Protein 8IYX (pdb70)

Foldseek 3Di:
DVLLVVLLVLLVVLLVLLQVLLVVLLCLLPPPDDDDWAPSLLLNVLSVLLNLLSVLSVVVSVCSVVVQWADDWDLNLLLSVLSVVLSLVSNLVSLLVVLVVLLVVVVGRVVNVVVSVVSVVVSVVVSVVSNVVCVVCVDDTDTGGPDDDACQVPVVVLVVLVVVLVVSVVSVVVSVVSLVVVCVVLSNVLSVLSVVLCCFQPVVLSVCVVVVSVCRNDDDDPVPVVVVRSVNSVSNSSNSSSSNSSSVSSCSPDCSSVVVVVVVVD

B-factor: mean 84.35, std 23.26, range [43.05, 148.97]

Radius of gyration: 19.86 Å; Cα contacts (8 Å, |Δi|>4): 191; chains: 1; bounding box: 40×59×43 Å

Structure (mmCIF, N/CA/C/O backbone):
data_8IYX
#
_entry.id   8IYX
#
_cell.length_a   1.00
_cell.length_b   1.00
_cell.length_c   1.00
_cell.angle_alpha   90.00
_cell.angle_beta   90.00
_cell.angle_gamma   90.00
#
_symmetry.space_group_name_H-M   'P 1'
#
loop_
_entity.id
_entity.type
_entity.pdbx_description
1 polymer 'Probable G-protein coupled receptor 34,Probable G-protein coupled receptor 34,YL-365'
2 non-polymer '1-[4-(3-chlorophenyl)phenyl]carbonyl-4-[2-(4-phenylmethoxyphenyl)ethanoylamino]piperidine-4-carboxylic acid'
#
loop_
_atom_site.group_PDB
_atom_site.id
_atom_site.type_symbol
_atom_site.label_atom_id
_atom_site.label_alt_id
_atom_site.label_comp_id
_atom_site.label_asym_id
_atom_site.label_entity_id
_atom_site.label_seq_id
_atom_site.pdbx_PDB_ins_code
_atom_site.Cartn_x
_atom_site.Cartn_y
_atom_site.Cartn_z
_atom_site.occupancy
_atom_site.B_iso_or_equiv
_atom_site.auth_seq_id
_atom_site.auth_comp_id
_atom_site.auth_asym_id
_atom_site.auth_atom_id
_atom_site.pdbx_PDB_model_num
ATOM 1 N N . LYS A 1 51 ? 82.977 93.766 92.026 1.00 94.80 51 LYS C N 1
ATOM 2 C CA . LYS A 1 51 ? 82.166 93.986 90.833 1.00 94.80 51 LYS C CA 1
ATOM 3 C C . LYS A 1 51 ? 81.948 95.474 90.547 1.00 94.80 51 LYS C C 1
ATOM 4 O O . LYS A 1 51 ? 82.912 96.219 90.342 1.00 94.80 51 LYS C O 1
ATOM 10 N N . LEU A 1 52 ? 80.682 95.899 90.515 1.00 91.68 52 LEU C N 1
ATOM 11 C CA . LEU A 1 52 ? 80.377 97.298 90.229 1.00 91.68 52 LEU C CA 1
ATOM 12 C C . LEU A 1 52 ? 80.988 98.216 91.278 1.00 91.68 52 LEU C C 1
ATOM 13 O O . LEU A 1 52 ? 81.584 99.251 90.947 1.00 91.68 52 LEU C O 1
ATOM 18 N N . LEU A 1 53 ? 80.854 97.847 92.551 1.00 93.07 53 LEU C N 1
ATOM 19 C CA . LEU A 1 53 ? 81.451 98.634 93.622 1.00 93.07 53 LEU C CA 1
ATOM 20 C C . LEU A 1 53 ? 82.963 98.727 93.448 1.00 93.07 53 LEU C C 1
ATOM 21 O O . LEU A 1 53 ? 83.545 99.814 93.564 1.00 93.07 53 LEU C O 1
ATOM 26 N N . SER A 1 54 ? 83.607 97.604 93.126 1.00 93.30 54 SER C N 1
ATOM 27 C CA . SER A 1 54 ? 85.054 97.604 92.943 1.00 93.30 54 SER C CA 1
ATOM 28 C C . SER A 1 54 ? 85.473 98.517 91.797 1.00 93.30 54 SER C C 1
ATOM 29 O O . SER A 1 54 ? 86.431 99.288 91.931 1.00 93.30 54 SER C O 1
ATOM 32 N N . THR A 1 55 ? 84.772 98.451 90.662 1.00 91.97 55 THR C N 1
ATOM 33 C CA . THR A 1 55 ? 85.200 99.243 89.511 1.00 91.97 55 THR C CA 1
ATOM 34 C C . THR A 1 55 ? 84.964 100.735 89.735 1.00 91.97 55 THR C C 1
ATOM 35 O O . THR A 1 55 ? 85.801 101.566 89.346 1.00 91.97 55 THR C O 1
ATOM 39 N N . VAL A 1 56 ? 83.850 101.106 90.377 1.00 87.77 56 VAL C N 1
ATOM 40 C CA . VAL A 1 56 ? 83.623 102.524 90.650 1.00 87.77 56 VAL C CA 1
ATOM 41 C C . VAL A 1 56 ? 84.652 103.046 91.649 1.00 87.77 56 VAL C C 1
ATOM 42 O O . VAL A 1 56 ? 85.164 104.167 91.506 1.00 87.77 56 VAL C O 1
ATOM 46 N N . LEU A 1 57 ? 85.003 102.234 92.656 1.00 83.18 57 LEU C N 1
ATOM 47 C CA . LEU A 1 57 ? 86.053 102.655 93.580 1.00 83.18 57 LEU C CA 1
ATOM 48 C C . LEU A 1 57 ? 87.385 102.812 92.861 1.00 83.18 57 LEU C C 1
ATOM 49 O O . LEU A 1 57 ? 88.129 103.763 93.125 1.00 83.18 57 LEU C O 1
ATOM 54 N N . THR A 1 58 ? 87.705 101.890 91.951 1.00 81.17 58 THR C N 1
ATOM 55 C CA . THR A 1 58 ? 88.955 101.988 91.205 1.00 81.17 58 THR C CA 1
ATOM 56 C C . THR A 1 58 ? 89.028 103.292 90.422 1.00 81.17 58 THR C C 1
ATOM 57 O O . THR A 1 58 ? 90.029 104.017 90.489 1.00 81.17 58 THR C O 1
ATOM 61 N N . THR A 1 59 ? 87.965 103.613 89.680 1.00 83.52 59 THR C N 1
ATOM 62 C CA . THR A 1 59 ? 87.980 104.831 88.873 1.00 83.52 59 THR C CA 1
ATOM 63 C C . THR A 1 59 ? 88.088 106.077 89.749 1.00 83.52 59 THR C C 1
ATOM 64 O O . THR A 1 59 ? 88.891 106.985 89.471 1.00 83.52 59 THR C O 1
ATOM 68 N N . SER A 1 60 ? 87.287 106.137 90.820 1.00 80.90 60 SER C N 1
ATOM 69 C CA . SER A 1 60 ? 87.304 107.316 91.680 1.00 80.90 60 SER C CA 1
ATOM 70 C C . SER A 1 60 ? 88.662 107.497 92.343 1.00 80.90 60 SER C C 1
ATOM 71 O O . SER A 1 60 ? 89.181 108.617 92.419 1.00 80.90 60 SER C O 1
ATOM 74 N N . TYR A 1 61 ? 89.256 106.406 92.827 1.00 72.55 61 TYR C N 1
ATOM 75 C CA . TYR A 1 61 ? 90.565 106.500 93.460 1.00 72.55 61 TYR C CA 1
ATOM 76 C C . TYR A 1 61 ? 91.639 106.914 92.463 1.00 72.55 61 TYR C C 1
ATOM 77 O O . TYR A 1 61 ? 92.522 107.710 92.798 1.00 72.55 61 TYR C O 1
ATOM 86 N N . SER A 1 62 ? 91.579 106.401 91.233 1.00 77.48 62 SER C N 1
ATOM 87 C CA . SER A 1 62 ? 92.556 106.809 90.228 1.00 77.48 62 SER C CA 1
ATOM 88 C C . SER A 1 62 ? 92.490 108.312 89.981 1.00 77.48 62 SER C C 1
ATOM 89 O O . SER A 1 62 ? 93.515 109.012 90.026 1.00 77.48 62 SER C O 1
ATOM 92 N N . VAL A 1 63 ? 91.283 108.832 89.738 1.00 75.23 63 VAL C N 1
ATOM 93 C CA . VAL A 1 63 ? 91.169 110.252 89.413 1.00 75.23 63 VAL C CA 1
ATOM 94 C C . VAL A 1 63 ? 91.564 111.114 90.610 1.00 75.23 63 VAL C C 1
ATOM 95 O O . VAL A 1 63 ? 92.265 112.129 90.460 1.00 75.23 63 VAL C O 1
ATOM 99 N N . ILE A 1 64 ? 91.149 110.714 91.819 1.00 73.70 64 ILE C N 1
ATOM 100 C CA . ILE A 1 64 ? 91.451 111.518 92.999 1.00 73.70 64 ILE C CA 1
ATOM 101 C C . ILE A 1 64 ? 92.953 111.523 93.259 1.00 73.70 64 ILE C C 1
ATOM 102 O O . ILE A 1 64 ? 93.531 112.565 93.592 1.00 73.70 64 ILE C O 1
ATOM 107 N N . PHE A 1 65 ? 93.618 110.379 93.058 1.00 70.05 65 PHE C N 1
ATOM 108 C CA . PHE A 1 65 ? 95.064 110.325 93.230 1.00 70.05 65 PHE C CA 1
ATOM 109 C C . PHE A 1 65 ? 95.765 111.250 92.249 1.00 70.05 65 PHE C C 1
ATOM 110 O O . PHE A 1 65 ? 96.641 112.027 92.639 1.00 70.05 65 PHE C O 1
ATOM 118 N N . ILE A 1 66 ? 95.379 111.197 90.971 1.00 74.11 66 ILE C N 1
ATOM 119 C CA . ILE A 1 66 ? 96.060 112.021 89.969 1.00 74.11 66 ILE C CA 1
ATOM 120 C C . ILE A 1 66 ? 95.911 113.502 90.301 1.00 74.11 66 ILE C C 1
ATOM 121 O O . ILE A 1 66 ? 96.901 114.253 90.369 1.00 74.11 66 ILE C O 1
ATOM 126 N N . VAL A 1 67 ? 94.671 113.943 90.532 1.00 72.88 67 VAL C N 1
ATOM 127 C CA . VAL A 1 67 ? 94.425 115.371 90.721 1.00 72.88 67 VAL C CA 1
ATOM 128 C C . VAL A 1 67 ? 95.082 115.856 92.008 1.00 72.88 67 VAL C C 1
ATOM 129 O O . VAL A 1 67 ? 95.726 116.916 92.039 1.00 72.88 67 VAL C O 1
ATOM 133 N N . GLY A 1 68 ? 94.931 115.089 93.093 1.00 68.52 68 GLY C N 1
ATOM 134 C CA . GLY A 1 68 ? 95.538 115.482 94.350 1.00 68.52 68 GLY C CA 1
ATOM 135 C C . GLY A 1 68 ? 97.050 115.519 94.280 1.00 68.52 68 GLY C C 1
ATOM 136 O O . GLY A 1 68 ? 97.681 116.411 94.847 1.00 68.52 68 GLY C O 1
ATOM 137 N N . LEU A 1 69 ? 97.653 114.553 93.580 1.00 69.65 69 LEU C N 1
ATOM 138 C CA . LEU A 1 69 ? 99.101 114.554 93.412 1.00 69.65 69 LEU C CA 1
ATOM 139 C C . LEU A 1 69 ? 99.565 115.826 92.726 1.00 69.65 69 LEU C C 1
ATOM 140 O O . LEU A 1 69 ? 100.475 116.509 93.210 1.00 69.65 69 LEU C O 1
ATOM 145 N N . VAL A 1 70 ? 98.935 116.170 91.601 1.00 67.18 70 VAL C N 1
ATOM 146 C CA . VAL A 1 70 ? 99.353 117.366 90.871 1.00 67.18 70 VAL C CA 1
ATOM 147 C C . VAL A 1 70 ? 99.213 118.605 91.754 1.00 67.18 70 VAL C C 1
ATOM 148 O O . VAL A 1 70 ? 100.155 119.404 91.900 1.00 67.18 70 VAL C O 1
ATOM 152 N N . GLY A 1 71 ? 98.044 118.762 92.383 1.00 66.05 71 GLY C N 1
ATOM 153 C CA . GLY A 1 71 ? 97.800 119.958 93.173 1.00 66.05 71 GLY C CA 1
ATOM 154 C C . GLY A 1 71 ? 98.742 120.085 94.355 1.00 66.05 71 GLY C C 1
ATOM 155 O O . GLY A 1 71 ? 99.316 121.151 94.599 1.00 66.05 71 GLY C O 1
ATOM 156 N N . ASN A 1 72 ? 98.920 118.992 95.102 1.00 63.65 72 ASN C N 1
ATOM 157 C CA . ASN A 1 72 ? 99.772 119.031 96.283 1.00 63.65 72 ASN C CA 1
ATOM 158 C C . ASN A 1 72 ? 101.229 119.249 95.909 1.00 63.65 72 ASN C C 1
ATOM 159 O O . ASN A 1 72 ? 101.951 119.953 96.619 1.00 63.65 72 ASN C O 1
ATOM 164 N N . ILE A 1 73 ? 101.686 118.660 94.799 1.00 65.05 73 ILE C N 1
ATOM 165 C CA . ILE A 1 73 ? 103.069 118.867 94.379 1.00 65.05 73 ILE C CA 1
ATOM 166 C C . ILE A 1 73 ? 103.310 120.336 94.054 1.00 65.05 73 ILE C C 1
ATOM 167 O O . ILE A 1 73 ? 104.291 120.938 94.513 1.00 65.05 73 ILE C O 1
ATOM 172 N N . ILE A 1 74 ? 102.406 120.944 93.277 1.00 62.54 74 ILE C N 1
ATOM 173 C CA . ILE A 1 74 ? 102.586 122.355 92.932 1.00 62.54 74 ILE C CA 1
ATOM 174 C C . ILE A 1 74 ? 102.552 123.222 94.188 1.00 62.54 74 ILE C C 1
ATOM 175 O O . ILE A 1 74 ? 103.399 124.109 94.380 1.00 62.54 74 ILE C O 1
ATOM 180 N N . ALA A 1 75 ? 101.574 122.974 95.065 1.00 65.01 75 ALA C N 1
ATOM 181 C CA . ALA A 1 75 ? 101.433 123.795 96.262 1.00 65.01 75 ALA C CA 1
ATOM 182 C C . ALA A 1 75 ? 102.646 123.666 97.173 1.00 65.01 75 ALA C C 1
ATOM 183 O O . ALA A 1 75 ? 103.140 124.667 97.705 1.00 65.01 75 ALA C O 1
ATOM 185 N N . LEU A 1 76 ? 103.139 122.441 97.369 1.00 65.20 76 LEU C N 1
ATOM 186 C CA . LEU A 1 76 ? 104.302 122.231 98.223 1.00 65.20 76 LEU C CA 1
ATOM 187 C C . LEU A 1 76 ? 105.541 122.888 97.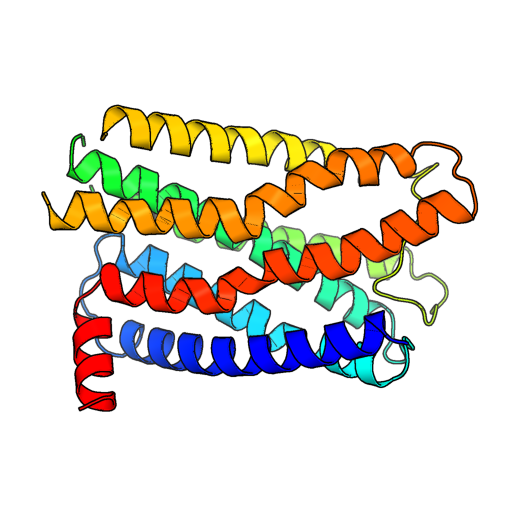637 1.00 65.20 76 LEU C C 1
ATOM 188 O O . LEU A 1 76 ? 106.332 123.491 98.372 1.00 65.20 76 LEU C O 1
ATOM 193 N N . TYR A 1 77 ? 105.732 122.783 96.319 1.00 68.32 77 TYR C N 1
ATOM 194 C CA . TYR A 1 77 ? 106.849 123.474 95.683 1.00 68.32 77 TYR C CA 1
ATOM 195 C C . TYR A 1 77 ? 106.789 124.971 95.951 1.00 68.32 77 TYR C C 1
ATOM 196 O O . TYR A 1 77 ? 107.783 125.583 96.365 1.00 68.32 77 TYR C O 1
ATOM 205 N N . VAL A 1 78 ? 105.617 125.575 95.739 1.00 69.45 78 VAL C N 1
ATOM 206 C CA . VAL A 1 78 ? 105.500 127.021 95.906 1.00 69.45 78 VAL C CA 1
ATOM 207 C C . VAL A 1 78 ? 105.742 127.415 97.358 1.00 69.45 78 VAL C C 1
ATOM 208 O O . VAL A 1 78 ? 106.438 128.398 97.641 1.00 69.45 78 VAL C O 1
ATOM 212 N N . PHE A 1 79 ? 105.176 126.657 98.302 1.00 66.16 79 PHE C N 1
ATOM 213 C CA . PHE A 1 79 ? 105.339 126.992 99.714 1.00 66.16 79 PHE C CA 1
ATOM 214 C C . PHE A 1 79 ? 106.781 126.838 100.175 1.00 66.16 79 PHE C C 1
ATOM 215 O O . PHE A 1 79 ? 107.272 127.664 100.952 1.00 66.16 79 PHE C O 1
ATOM 223 N N . LEU A 1 80 ? 107.472 125.794 99.718 1.00 66.54 80 LEU C N 1
ATOM 224 C CA . LEU A 1 80 ? 108.820 125.499 100.188 1.00 66.54 80 LEU C CA 1
ATOM 225 C C . LEU A 1 80 ? 109.864 126.424 99.567 1.00 66.54 80 LEU C C 1
ATOM 226 O O . LEU A 1 80 ? 110.813 126.836 100.241 1.00 66.54 80 LEU C O 1
ATOM 231 N N . GLY A 1 81 ? 109.705 126.758 98.287 1.00 76.64 81 GLY C N 1
ATOM 232 C CA . GLY A 1 81 ? 110.780 127.433 97.585 1.00 76.64 81 GLY C CA 1
ATOM 233 C C . GLY A 1 81 ? 110.716 128.942 97.451 1.00 76.64 81 GLY C C 1
ATOM 234 O O . GLY A 1 81 ? 111.531 129.517 96.723 1.00 76.64 81 GLY C O 1
ATOM 235 N N . ILE A 1 82 ? 109.778 129.610 98.123 1.00 81.71 82 ILE C N 1
ATOM 236 C CA . ILE A 1 82 ? 109.608 131.044 97.899 1.00 81.71 82 ILE C CA 1
ATOM 237 C C . ILE A 1 82 ? 109.629 131.844 99.199 1.00 81.71 82 ILE C C 1
ATOM 238 O O . ILE A 1 82 ? 110.047 133.007 99.214 1.00 81.71 82 ILE C O 1
ATOM 243 N N . HIS A 1 83 ? 109.234 131.225 100.305 1.00 83.17 83 HIS C N 1
ATOM 244 C CA . HIS A 1 83 ? 108.867 131.965 101.507 1.00 83.17 83 HIS C CA 1
ATOM 245 C C . HIS A 1 83 ? 110.062 132.140 102.437 1.00 83.17 83 HIS C C 1
ATOM 246 O O . HIS A 1 83 ? 110.876 131.225 102.592 1.00 83.17 83 HIS C O 1
ATOM 253 N N . ARG A 1 84 ? 110.161 133.323 103.045 1.00 90.38 84 ARG C N 1
ATOM 254 C CA . ARG A 1 84 ? 111.209 133.657 104.002 1.00 90.38 84 ARG C CA 1
ATOM 255 C C . ARG A 1 84 ? 110.679 133.869 105.413 1.00 90.38 84 ARG C C 1
ATOM 256 O O . ARG A 1 84 ? 111.184 133.260 106.361 1.00 90.38 84 ARG C O 1
ATOM 264 N N . LYS A 1 85 ? 109.675 134.728 105.582 1.00 93.28 85 LYS C N 1
ATOM 265 C CA . LYS A 1 85 ? 109.073 135.000 106.881 1.00 93.28 85 LYS C CA 1
ATOM 266 C C . LYS A 1 85 ? 107.649 134.465 106.895 1.00 93.28 85 LYS C C 1
ATOM 267 O O . LYS A 1 85 ? 106.891 134.681 105.944 1.00 93.28 85 LYS C O 1
ATOM 273 N N . ARG A 1 86 ? 107.290 133.773 107.974 1.00 76.51 86 ARG C N 1
ATOM 274 C CA . ARG A 1 86 ? 106.022 133.064 108.074 1.00 76.51 86 ARG C CA 1
ATOM 275 C C . ARG A 1 86 ? 105.421 133.320 109.447 1.00 76.51 86 ARG C C 1
ATOM 276 O O . ARG A 1 86 ? 106.045 132.993 110.461 1.00 76.51 86 ARG C O 1
ATOM 284 N N . ASN A 1 87 ? 104.219 133.899 109.491 1.00 73.41 87 ASN C N 1
ATOM 285 C CA . ASN A 1 87 ? 103.645 134.227 110.797 1.00 73.41 87 ASN C CA 1
ATOM 286 C C . ASN A 1 87 ? 102.932 133.031 111.429 1.00 73.41 87 ASN C C 1
ATOM 287 O O . ASN A 1 87 ? 103.421 132.453 112.403 1.00 73.41 87 ASN C O 1
ATOM 292 N N . SER A 1 88 ? 101.771 132.645 110.898 1.00 70.02 88 SER C N 1
ATOM 293 C CA . SER A 1 88 ? 101.172 131.359 111.250 1.00 70.02 88 SER C CA 1
ATOM 294 C C . SER A 1 88 ? 100.487 130.648 110.091 1.00 70.02 88 SER C C 1
ATOM 295 O O . SER A 1 88 ? 100.502 129.410 110.050 1.00 70.02 88 SER C O 1
ATOM 298 N N . ILE A 1 89 ? 99.915 131.381 109.136 1.00 64.44 89 ILE C N 1
ATOM 299 C CA . ILE A 1 89 ? 99.096 130.761 108.106 1.00 64.44 89 ILE C CA 1
ATOM 300 C C . ILE A 1 89 ? 99.962 129.931 107.173 1.00 64.44 89 ILE C C 1
ATOM 301 O O . ILE A 1 89 ? 99.568 128.843 106.741 1.00 64.44 89 ILE C O 1
ATOM 306 N N . GLN A 1 90 ? 101.163 130.418 106.865 1.00 62.41 90 GLN C N 1
ATOM 307 C CA . GLN A 1 90 ? 102.061 129.650 106.014 1.00 62.41 90 GLN C CA 1
ATOM 308 C C . GLN A 1 90 ? 102.442 128.329 106.670 1.00 62.41 90 GLN C C 1
ATOM 309 O O . GLN A 1 90 ? 102.486 127.291 106.002 1.00 62.41 90 GLN C O 1
ATOM 315 N N . ILE A 1 91 ? 102.695 128.343 107.981 1.00 54.67 91 ILE C N 1
ATOM 316 C CA . ILE A 1 91 ? 103.031 127.111 108.692 1.00 54.67 91 ILE C CA 1
ATOM 317 C C . ILE A 1 91 ? 101.863 126.133 108.647 1.00 54.67 91 ILE C C 1
ATOM 318 O O . ILE A 1 91 ? 102.031 124.938 108.345 1.00 54.67 91 ILE C O 1
ATOM 323 N N . TYR A 1 92 ? 100.657 126.626 108.947 1.00 55.39 92 TYR C N 1
ATOM 324 C CA . TYR A 1 92 ? 99.490 125.749 108.939 1.00 55.39 92 TYR C CA 1
ATOM 325 C C . TYR A 1 92 ? 99.270 125.135 107.563 1.00 55.39 92 TYR C C 1
ATOM 326 O O . TYR A 1 92 ? 99.051 123.921 107.439 1.00 55.39 92 TYR C O 1
ATOM 335 N N . LEU A 1 93 ? 99.344 125.955 106.514 1.00 52.29 93 LEU C N 1
ATOM 336 C CA . LEU A 1 93 ? 99.082 125.454 105.171 1.00 52.29 93 LEU C CA 1
ATOM 337 C C . LEU A 1 93 ? 100.185 124.507 104.710 1.00 52.29 93 LEU C C 1
ATOM 338 O O . LEU A 1 93 ? 99.914 123.539 103.991 1.00 52.29 93 LEU C O 1
ATOM 343 N N . LEU A 1 94 ? 101.428 124.748 105.133 1.00 48.43 94 LEU C N 1
ATOM 344 C CA . LEU A 1 94 ? 102.514 123.833 104.795 1.00 48.43 94 LEU C CA 1
ATOM 345 C C . LEU A 1 94 ? 102.283 122.457 105.406 1.00 48.43 94 LEU C C 1
ATOM 346 O O . LEU A 1 94 ? 102.461 121.426 104.742 1.00 48.43 94 LEU C O 1
ATOM 351 N N . ASN 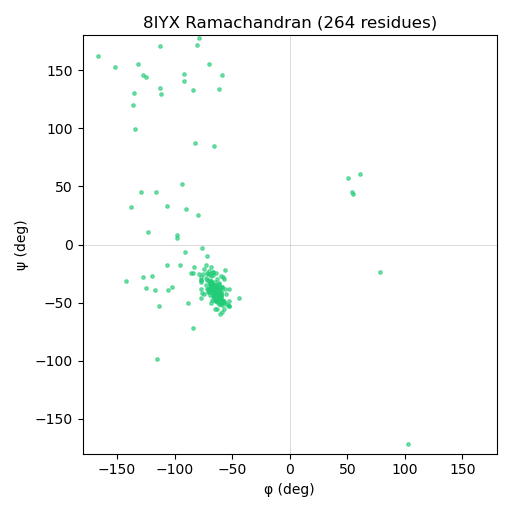A 1 95 ? 101.882 122.417 106.678 1.00 44.26 95 ASN C N 1
ATOM 352 C CA . ASN A 1 95 ? 101.643 121.120 107.303 1.00 44.26 95 ASN C CA 1
ATOM 353 C C . ASN A 1 95 ? 100.432 120.418 106.691 1.00 44.26 95 ASN C C 1
ATOM 354 O O . ASN A 1 95 ? 100.433 119.188 106.527 1.00 44.26 95 ASN C O 1
ATOM 359 N N . VAL A 1 96 ? 99.397 121.182 106.333 1.00 46.88 96 VAL C N 1
ATOM 360 C CA . VAL A 1 96 ? 98.261 120.593 105.627 1.00 46.88 96 VAL C CA 1
ATOM 361 C C . VAL A 1 96 ? 98.716 119.981 104.306 1.00 46.88 96 VAL C C 1
ATOM 362 O O . VAL A 1 96 ? 98.290 118.878 103.932 1.00 46.88 96 VAL C O 1
ATOM 366 N N . ALA A 1 97 ? 99.598 120.680 103.586 1.00 45.77 97 ALA C N 1
ATOM 367 C CA . ALA A 1 97 ? 100.114 120.156 102.326 1.00 45.77 97 ALA C CA 1
ATOM 368 C C . ALA A 1 97 ? 100.888 118.861 102.538 1.00 45.77 97 ALA C C 1
ATOM 369 O O . ALA A 1 97 ? 100.769 117.921 101.743 1.00 45.77 97 ALA C O 1
ATOM 371 N N . ILE A 1 98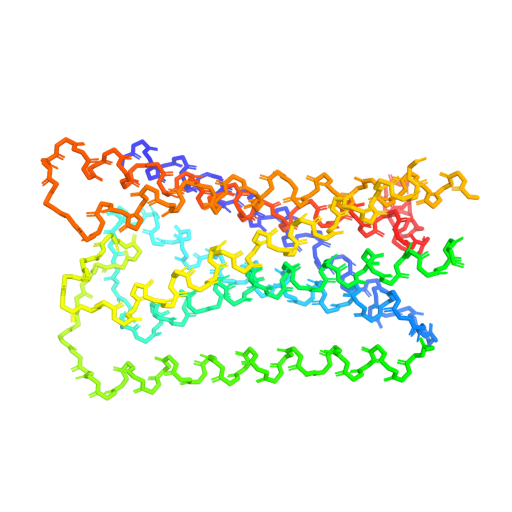 ? 101.690 118.794 103.603 1.00 43.05 98 ILE C N 1
ATOM 372 C CA . ILE A 1 98 ? 102.460 117.578 103.871 1.00 43.05 98 ILE C CA 1
ATOM 373 C C . ILE A 1 98 ? 101.527 116.401 104.149 1.00 43.05 98 ILE C C 1
ATOM 374 O O . ILE A 1 98 ? 101.733 115.286 103.645 1.00 43.05 98 ILE C O 1
ATOM 379 N N . ALA A 1 99 ? 100.485 116.629 104.953 1.00 47.31 99 ALA C N 1
ATOM 380 C CA . ALA A 1 99 ? 99.538 115.550 105.238 1.00 47.31 99 ALA C CA 1
ATOM 381 C C . ALA A 1 99 ? 98.825 115.082 103.970 1.00 47.31 99 ALA C C 1
ATOM 382 O O . ALA A 1 99 ? 98.642 113.872 103.749 1.00 47.31 99 ALA C O 1
ATOM 384 N N . ASP A 1 100 ? 98.416 116.028 103.121 1.00 53.81 100 ASP C N 1
ATOM 385 C CA . ASP A 1 100 ? 97.780 115.648 101.864 1.00 53.81 100 ASP C CA 1
ATOM 386 C C . ASP A 1 100 ? 98.727 114.828 100.999 1.00 53.81 100 ASP C C 1
ATOM 387 O O . ASP A 1 100 ? 98.312 113.849 100.367 1.00 53.81 100 ASP C O 1
ATOM 392 N N . LEU A 1 101 ? 100.005 115.216 100.958 1.00 53.42 101 LEU C N 1
ATOM 393 C CA . LEU A 1 101 ? 100.994 114.440 100.216 1.00 53.42 101 LEU C CA 1
ATOM 394 C C . LEU A 1 101 ? 101.084 113.017 100.749 1.00 53.42 101 LEU C C 1
ATOM 395 O O . LEU A 1 101 ? 101.218 112.057 99.977 1.00 53.42 101 LEU C O 1
ATOM 400 N N . LEU A 1 102 ? 101.013 112.866 102.072 1.00 44.38 102 LEU C N 1
ATOM 401 C CA . LEU A 1 102 ? 101.020 111.531 102.662 1.00 44.38 102 LEU C CA 1
ATOM 402 C C . LEU A 1 102 ? 99.855 110.694 102.142 1.00 44.38 102 LEU C C 1
ATOM 403 O O . LEU A 1 102 ? 100.043 109.540 101.727 1.00 44.38 102 LEU C O 1
ATOM 408 N N . LEU A 1 103 ? 98.645 111.261 102.135 1.00 52.06 103 LEU C N 1
ATOM 409 C CA . LEU A 1 103 ? 97.499 110.486 101.647 1.00 52.06 103 LEU C CA 1
ATOM 410 C C . LEU A 1 103 ? 97.649 110.131 100.171 1.00 52.06 103 LEU C C 1
ATOM 411 O O . LEU A 1 103 ? 97.310 109.012 99.755 1.00 52.06 103 LEU C O 1
ATOM 416 N N . ILE A 1 104 ? 98.123 111.080 99.362 1.00 54.05 104 ILE C N 1
ATOM 417 C CA . ILE A 1 104 ? 98.288 110.812 97.936 1.00 54.05 104 ILE C CA 1
ATOM 418 C C . ILE A 1 104 ? 99.265 109.668 97.718 1.00 54.05 104 ILE C C 1
ATOM 419 O O . ILE A 1 104 ? 99.040 108.796 96.871 1.00 54.05 104 ILE C O 1
ATOM 424 N N . PHE A 1 105 ? 100.366 109.652 98.470 1.00 52.96 105 PHE C N 1
ATOM 425 C CA . PHE A 1 105 ? 101.317 108.557 98.318 1.00 52.96 105 PHE C CA 1
ATOM 426 C C . PHE A 1 105 ? 100.754 107.240 98.841 1.00 52.96 105 PHE C C 1
ATOM 427 O O . PHE A 1 105 ? 101.182 106.169 98.398 1.00 52.96 105 PHE C O 1
ATOM 435 N N . CYS A 1 106 ? 99.806 107.293 99.780 1.00 54.98 106 CYS C N 1
ATOM 436 C CA . CYS A 1 106 ? 99.203 106.057 100.280 1.00 54.98 106 CYS C CA 1
ATOM 437 C C . CYS A 1 106 ? 98.182 105.456 99.316 1.00 54.98 106 CYS C C 1
ATOM 438 O O . CYS A 1 106 ? 98.002 104.234 99.302 1.00 54.98 106 CYS C O 1
ATOM 441 N N . LEU A 1 107 ? 97.502 106.288 98.529 1.00 58.05 107 LEU C N 1
ATOM 442 C CA . LEU A 1 107 ? 96.409 105.808 97.677 1.00 58.05 107 LEU C CA 1
ATOM 443 C C . LEU A 1 107 ? 96.753 104.668 96.711 1.00 58.05 107 LEU C C 1
ATOM 444 O O . LEU A 1 107 ? 95.913 103.760 96.556 1.00 58.05 107 LEU C O 1
ATOM 449 N N . PRO A 1 108 ? 97.900 104.657 96.016 1.00 62.39 108 PRO C N 1
ATOM 450 C CA . PRO A 1 108 ? 98.113 103.615 94.994 1.00 62.39 108 PRO C CA 1
ATOM 451 C C . PRO A 1 108 ? 98.018 102.194 95.517 1.00 62.39 108 PRO C C 1
ATOM 452 O O . PRO A 1 108 ? 97.644 101.295 94.755 1.00 62.39 108 PRO C O 1
ATOM 456 N N . PHE A 1 109 ? 98.351 101.952 96.786 1.00 67.09 109 PHE C N 1
ATOM 457 C CA . PHE A 1 109 ? 98.218 100.603 97.325 1.00 67.09 109 PHE C CA 1
ATOM 458 C C . PHE A 1 109 ? 96.761 100.159 97.337 1.00 67.09 109 PHE C C 1
ATOM 459 O O . PHE A 1 109 ? 96.443 99.032 96.937 1.00 67.09 109 PHE C O 1
ATOM 467 N N . ARG A 1 110 ? 95.856 101.039 97.773 1.00 73.07 110 ARG C N 1
ATOM 468 C CA . ARG A 1 110 ? 94.435 100.707 97.755 1.00 73.07 110 ARG C CA 1
ATOM 469 C C . ARG A 1 110 ? 93.927 100.554 96.327 1.00 73.07 110 ARG C C 1
ATOM 470 O O . ARG A 1 110 ? 93.099 99.677 96.043 1.00 73.07 110 ARG C O 1
ATOM 478 N N . ILE A 1 111 ? 94.415 101.397 95.410 1.00 68.01 111 ILE C N 1
ATOM 479 C CA . ILE A 1 111 ? 94.035 101.252 94.003 1.00 68.01 111 ILE C CA 1
ATOM 480 C C . ILE A 1 111 ? 94.417 99.867 93.485 1.00 68.01 111 ILE C C 1
ATOM 481 O O . ILE A 1 111 ? 93.601 99.162 92.878 1.00 68.01 111 ILE C O 1
ATOM 486 N N . MET A 1 112 ? 95.664 99.455 93.731 1.00 77.85 112 MET C N 1
ATOM 487 C CA . MET A 1 112 ? 96.122 98.142 93.283 1.00 77.85 112 MET C CA 1
ATOM 488 C C . MET A 1 112 ? 95.317 97.029 93.936 1.00 77.85 112 MET C C 1
ATOM 489 O O . MET A 1 112 ? 95.009 96.018 93.294 1.00 77.85 112 MET C O 1
ATOM 494 N N . TYR A 1 113 ? 94.975 97.191 95.216 1.00 82.40 113 TYR C N 1
ATOM 495 C CA . TYR A 1 113 ? 94.136 96.204 95.886 1.00 82.40 113 TYR C CA 1
ATOM 496 C C . TYR A 1 113 ? 92.794 96.057 95.186 1.00 82.40 113 TYR C C 1
ATOM 497 O O . TYR A 1 113 ? 92.285 94.941 95.030 1.00 82.40 113 TYR C O 1
ATOM 506 N N . HIS A 1 114 ? 92.202 97.173 94.765 1.00 83.77 114 HIS C N 1
ATOM 507 C CA . HIS A 1 114 ? 90.921 97.105 94.072 1.00 83.77 114 HIS C CA 1
ATOM 508 C C . HIS A 1 114 ? 91.049 96.601 92.638 1.00 83.77 114 HIS C C 1
ATOM 509 O O . HIS A 1 114 ? 90.056 96.126 92.076 1.00 83.77 114 HIS C O 1
ATOM 516 N N . ILE A 1 115 ? 92.237 96.693 92.035 1.00 85.81 115 ILE C N 1
ATOM 517 C CA . ILE A 1 115 ? 92.438 96.096 90.715 1.00 85.81 115 ILE C CA 1
ATOM 518 C C . ILE A 1 115 ? 92.314 94.578 90.782 1.00 85.81 115 ILE C C 1
ATOM 519 O O . ILE A 1 115 ? 91.754 93.947 89.878 1.00 85.81 115 ILE C O 1
ATOM 524 N N . ASN A 1 116 ? 92.819 93.968 91.855 1.00 92.62 116 ASN C N 1
ATOM 525 C CA . ASN A 1 116 ? 93.002 92.523 91.922 1.00 92.62 116 ASN C CA 1
ATOM 526 C C . ASN A 1 116 ? 91.768 91.816 92.489 1.00 92.62 116 ASN C C 1
ATOM 527 O O . ASN A 1 116 ? 91.888 90.776 93.149 1.00 92.62 116 ASN C O 1
ATOM 532 N N . GLN A 1 117 ? 90.578 92.381 92.270 1.00 93.29 117 GLN C N 1
ATOM 533 C CA . GLN A 1 117 ? 89.315 91.771 92.695 1.00 93.29 117 GLN C CA 1
ATOM 534 C C . GLN A 1 117 ? 89.315 91.445 94.188 1.00 93.29 117 GLN C C 1
ATOM 535 O O . GLN A 1 117 ? 88.907 90.358 94.603 1.00 93.29 117 GLN C O 1
ATOM 541 N N . ASN A 1 118 ? 89.786 92.394 94.996 1.00 92.52 118 ASN C N 1
ATOM 542 C CA . ASN A 1 118 ? 89.755 92.297 96.455 1.00 92.52 118 ASN C CA 1
ATOM 543 C C . ASN A 1 118 ? 90.556 91.091 96.954 1.00 92.52 118 ASN C C 1
ATOM 544 O O . ASN A 1 118 ? 90.033 90.181 97.599 1.00 92.52 118 ASN C O 1
ATOM 549 N N . LYS A 1 119 ? 91.850 91.100 96.637 1.00 91.97 119 LYS C N 1
ATOM 550 C CA . LYS A 1 119 ? 92.780 90.090 97.125 1.00 91.97 119 LYS C CA 1
ATOM 551 C C . LYS A 1 119 ? 94.058 90.768 97.592 1.00 91.97 119 LYS C C 1
ATOM 552 O O . LYS A 1 119 ? 94.629 91.587 96.867 1.00 91.97 119 LYS C O 1
ATOM 558 N N . TRP A 1 120 ? 94.503 90.421 98.796 1.00 83.49 120 TRP C N 1
ATOM 559 C CA . TRP A 1 120 ? 95.718 90.963 99.387 1.00 83.49 120 TRP C CA 1
ATOM 560 C C . TRP A 1 120 ? 96.772 89.869 99.494 1.00 83.49 120 TRP C C 1
ATOM 561 O O . TRP A 1 120 ? 96.498 88.780 100.007 1.00 83.49 120 TRP C O 1
ATOM 572 N N . THR A 1 121 ? 97.984 90.163 99.008 1.00 84.44 121 THR C N 1
ATOM 573 C CA . THR A 1 121 ? 99.057 89.175 99.029 1.00 84.44 121 THR C CA 1
ATOM 574 C C . THR A 1 121 ? 100.404 89.771 99.432 1.00 84.44 121 THR C C 1
ATOM 575 O O . THR A 1 121 ? 101.442 89.297 98.958 1.00 84.44 121 THR C O 1
ATOM 579 N N . LEU A 1 122 ? 100.424 90.791 100.292 1.00 75.87 122 LEU C N 1
ATOM 580 C CA . LEU A 1 122 ? 101.669 91.448 100.672 1.00 75.87 122 LEU C CA 1
ATOM 581 C C . LEU A 1 122 ? 101.923 91.440 102.174 1.00 75.87 122 LEU C C 1
ATOM 582 O O . LEU A 1 122 ? 102.838 92.130 102.638 1.00 75.87 122 LEU C O 1
ATOM 587 N N . GLY A 1 123 ? 101.150 90.686 102.947 1.00 75.61 123 GLY C N 1
ATOM 588 C CA . GLY A 1 123 ? 101.388 90.569 104.373 1.00 75.61 123 GLY C CA 1
ATOM 589 C C . GLY A 1 123 ? 100.418 91.395 105.194 1.00 75.61 123 GLY C C 1
ATOM 590 O O . GLY A 1 123 ? 99.439 91.960 104.698 1.00 75.61 123 GLY C O 1
ATOM 591 N N . VAL A 1 124 ? 100.711 91.452 106.490 1.00 69.72 124 VAL C N 1
ATOM 592 C CA . VAL A 1 124 ? 99.847 92.143 107.443 1.00 69.72 124 VAL C CA 1
ATOM 593 C C . VAL A 1 124 ? 100.405 93.512 107.816 1.00 69.72 124 VAL C C 1
ATOM 594 O O . VAL A 1 124 ? 99.645 94.472 108.000 1.00 69.72 124 VAL C O 1
ATOM 598 N N . ILE A 1 125 ? 101.732 93.619 107.927 1.00 67.15 125 ILE C N 1
ATOM 599 C CA . ILE A 1 125 ? 102.346 94.870 108.361 1.00 67.15 125 ILE C CA 1
ATOM 600 C C . ILE A 1 125 ? 102.027 95.992 107.383 1.00 67.15 125 ILE C C 1
ATOM 601 O O . ILE A 1 125 ? 101.667 97.103 107.790 1.00 67.15 125 ILE C O 1
ATOM 606 N N . LEU A 1 126 ? 102.151 95.724 106.082 1.00 65.33 126 LEU C N 1
ATOM 607 C CA . LEU A 1 126 ? 101.847 96.748 105.087 1.00 65.33 126 LEU C CA 1
ATOM 608 C C . LEU A 1 126 ? 100.377 97.152 105.146 1.00 65.33 126 LEU C C 1
ATOM 609 O O . LEU A 1 126 ? 100.042 98.339 105.038 1.00 65.33 126 LEU C O 1
ATOM 614 N N . CYS A 1 127 ? 99.493 96.171 105.323 1.00 71.57 127 CYS C N 1
ATOM 615 C CA . CYS A 1 127 ? 98.066 96.433 105.471 1.00 71.57 127 CYS C CA 1
ATOM 616 C C . CYS A 1 127 ? 97.797 97.415 106.606 1.00 71.57 127 CYS C C 1
ATOM 617 O O . CYS A 1 127 ? 97.104 98.431 106.426 1.00 71.57 127 CYS C O 1
ATOM 620 N N . LYS A 1 128 ? 98.354 97.138 107.782 1.00 66.39 128 LYS C N 1
ATOM 621 C CA . LYS A 1 128 ? 98.085 98.006 108.921 1.00 66.39 128 LYS C CA 1
ATOM 622 C C . LYS A 1 128 ? 98.776 99.356 108.778 1.00 66.39 128 LYS C C 1
ATOM 623 O O . LYS A 1 128 ? 98.246 100.368 109.254 1.00 66.39 128 LYS C O 1
ATOM 629 N N . VAL A 1 129 ? 99.933 99.402 108.113 1.00 61.66 129 VAL C N 1
ATOM 630 C CA . VAL A 1 129 ? 100.562 100.689 107.819 1.00 61.66 129 VAL C CA 1
ATOM 631 C C . VAL A 1 129 ? 99.634 101.550 106.972 1.00 61.66 129 VAL C C 1
ATOM 632 O O . VAL A 1 129 ? 99.458 102.747 107.232 1.00 61.66 129 VAL C O 1
ATOM 636 N N . VAL A 1 130 ? 99.019 100.949 105.951 1.00 62.31 130 VAL C N 1
ATOM 637 C CA . VAL A 1 130 ? 98.131 101.710 105.074 1.00 62.31 130 VAL C CA 1
ATOM 638 C C . VAL A 1 130 ? 96.931 102.235 105.857 1.00 62.31 130 VAL C C 1
ATOM 639 O O . VAL A 1 130 ? 96.567 103.417 105.755 1.00 62.31 130 VAL C O 1
ATOM 643 N N . GLY A 1 131 ? 96.306 101.369 106.662 1.00 65.77 131 GLY C N 1
ATOM 644 C CA . GLY A 1 131 ? 95.162 101.816 107.457 1.00 65.77 131 GLY C CA 1
ATOM 645 C C . GLY A 1 131 ? 95.527 102.963 108.382 1.00 65.77 131 GLY C C 1
ATOM 646 O O . GLY A 1 131 ? 94.831 103.994 108.444 1.00 65.77 131 GLY C O 1
ATOM 647 N N . THR A 1 132 ? 96.642 102.804 109.101 1.00 62.26 132 THR C N 1
ATOM 648 C CA . THR A 1 132 ? 97.064 103.809 110.063 1.00 62.26 132 THR C CA 1
ATOM 649 C C . THR A 1 132 ? 97.344 105.138 109.382 1.00 62.26 132 THR C C 1
ATOM 650 O O . THR A 1 132 ? 96.913 106.186 109.868 1.00 62.26 132 THR C O 1
ATOM 654 N N . LEU A 1 133 ? 98.050 105.117 108.248 1.00 57.67 133 LEU C N 1
ATOM 655 C CA . LEU A 1 133 ? 98.355 106.368 107.559 1.00 57.67 133 LEU C CA 1
ATOM 656 C C . LEU A 1 133 ? 97.089 107.056 107.063 1.00 57.67 133 LEU C C 1
ATOM 657 O O . LEU A 1 133 ? 96.955 108.282 107.188 1.00 57.67 133 LEU C O 1
ATOM 662 N N . PHE A 1 134 ? 96.143 106.288 106.513 1.00 60.90 134 PHE C N 1
ATOM 663 C CA . PHE A 1 134 ? 94.914 106.892 106.006 1.00 60.90 134 PHE C CA 1
ATOM 664 C C . PHE A 1 134 ? 94.170 107.640 107.109 1.00 60.90 134 PHE C C 1
ATOM 665 O O . PHE A 1 134 ? 93.882 108.842 106.985 1.00 60.90 134 PHE C O 1
ATOM 673 N N . TYR A 1 135 ? 93.810 106.951 108.176 1.00 62.41 135 TYR C N 1
ATOM 674 C CA . TYR A 1 135 ? 93.116 107.702 109.235 1.00 62.41 135 TYR C CA 1
ATOM 675 C C . TYR A 1 135 ? 94.017 108.825 109.716 1.00 62.41 135 TYR C C 1
ATOM 676 O O . TYR A 1 135 ? 93.620 109.978 109.670 1.00 62.41 135 TYR C O 1
ATOM 685 N N . MET A 1 136 ? 95.249 108.496 110.066 1.00 61.63 136 MET C N 1
ATOM 686 C CA . MET A 1 136 ? 96.113 109.515 110.646 1.00 61.63 136 MET C CA 1
ATOM 687 C C . MET A 1 136 ? 95.997 110.821 109.879 1.00 61.63 136 MET C C 1
ATOM 688 O O . MET A 1 136 ? 95.861 111.896 110.477 1.00 61.63 136 MET C O 1
ATOM 693 N N . ASN A 1 137 ? 96.047 110.750 108.547 1.00 56.78 137 ASN C N 1
ATOM 694 C CA . ASN A 1 137 ? 95.883 111.970 107.766 1.00 56.78 137 ASN C CA 1
ATOM 695 C C . ASN A 1 137 ? 94.484 112.544 107.931 1.00 56.78 137 ASN C C 1
ATOM 696 O O . ASN A 1 137 ? 94.321 113.768 108.015 1.00 56.78 137 ASN C O 1
ATOM 701 N N . MET A 1 138 ? 93.464 111.685 107.985 1.00 55.33 138 MET C N 1
ATOM 702 C CA . MET A 1 138 ? 92.112 112.194 108.209 1.00 55.33 138 MET C CA 1
ATOM 703 C C . MET A 1 138 ? 92.062 113.086 109.447 1.00 55.33 138 MET C C 1
ATOM 704 O O . MET A 1 138 ? 91.637 114.252 109.384 1.00 55.33 138 MET C O 1
ATOM 709 N N . TYR A 1 139 ? 92.537 112.591 110.586 1.00 56.17 139 TYR C N 1
ATOM 710 C CA . TYR A 1 139 ? 92.469 113.409 111.824 1.00 56.17 139 TYR C CA 1
ATOM 711 C C . TYR A 1 139 ? 93.404 114.614 111.802 1.00 56.17 139 TYR C C 1
ATOM 712 O O . TYR A 1 139 ? 92.979 115.638 112.282 1.00 56.17 139 TYR C O 1
ATOM 721 N N . ILE A 1 140 ? 94.606 114.522 111.240 1.00 47.32 140 ILE C N 1
ATOM 722 C CA . ILE A 1 140 ? 95.489 115.723 111.184 1.00 47.32 140 ILE C CA 1
ATOM 723 C C . ILE A 1 140 ? 94.748 116.793 110.400 1.00 47.32 140 ILE C C 1
ATOM 724 O O . ILE A 1 140 ? 94.657 117.891 110.879 1.00 47.32 140 ILE C O 1
ATOM 729 N N . SER A 1 141 ? 94.175 116.444 109.256 1.00 49.11 141 SER C N 1
ATOM 730 C CA . SER A 1 141 ? 93.455 117.441 108.435 1.00 49.11 141 SER C CA 1
ATOM 731 C C . SER A 1 141 ? 92.302 118.078 109.204 1.00 49.11 141 SER C C 1
ATOM 732 O O . SER A 1 141 ? 92.079 119.239 108.966 1.00 49.11 141 SER C O 1
ATOM 735 N N . ILE A 1 142 ? 91.587 117.344 110.061 1.00 51.56 142 ILE C N 1
ATOM 736 C CA . ILE A 1 142 ? 90.438 117.923 110.820 1.00 51.56 142 ILE C CA 1
ATOM 737 C C . ILE A 1 142 ? 90.935 118.909 111.878 1.00 51.56 142 ILE C C 1
ATOM 738 O O . ILE A 1 142 ? 90.285 119.924 112.042 1.00 51.56 142 ILE C O 1
ATOM 743 N N . ILE A 1 143 ? 92.038 118.612 112.568 1.00 46.97 143 ILE C N 1
ATOM 744 C CA . ILE A 1 143 ? 92.548 119.481 113.669 1.00 46.97 143 ILE C CA 1
ATOM 745 C C . ILE A 1 143 ? 93.252 120.718 113.125 1.00 46.97 143 ILE C C 1
ATOM 746 O O . ILE A 1 143 ? 93.003 121.783 113.651 1.00 46.97 143 ILE C O 1
ATOM 751 N N . LEU A 1 144 ? 94.121 120.579 112.127 1.00 47.75 144 LEU C N 1
ATOM 752 C CA . LEU A 1 144 ? 94.837 121.767 111.594 1.00 47.75 144 LEU C CA 1
ATOM 753 C C . LEU A 1 144 ? 93.882 122.663 110.809 1.00 47.75 144 LEU C C 1
ATOM 754 O O . LEU A 1 144 ? 94.166 123.833 110.724 1.00 47.75 144 LEU C O 1
ATOM 759 N N . LEU A 1 145 ? 92.787 122.139 110.260 1.00 55.75 145 LEU C N 1
ATOM 760 C CA . LEU A 1 145 ? 91.811 123.020 109.573 1.00 55.75 145 LEU C CA 1
ATOM 761 C C . LEU A 1 145 ? 90.968 123.701 110.646 1.00 55.75 145 LEU C C 1
ATOM 762 O O . LEU A 1 145 ? 90.402 124.739 110.367 1.00 55.75 145 LEU C O 1
ATOM 767 N N . GLY A 1 146 ? 90.836 123.092 111.817 1.00 58.89 146 GLY C N 1
ATOM 768 C CA . GLY A 1 146 ? 90.103 123.785 112.884 1.00 58.89 146 GLY C CA 1
ATOM 769 C C . GLY A 1 146 ? 90.881 125.024 113.252 1.00 58.89 146 GLY C C 1
ATOM 770 O O . GLY A 1 146 ? 90.357 126.122 113.070 1.00 58.89 146 GLY C O 1
ATOM 771 N N . PHE A 1 147 ? 92.153 124.841 113.609 1.00 54.32 147 PHE C N 1
ATOM 772 C CA . PHE A 1 147 ? 93.055 125.938 114.041 1.00 54.32 147 PHE C CA 1
ATOM 773 C C . PHE A 1 147 ? 93.109 127.093 113.046 1.00 54.32 147 PHE C C 1
ATOM 774 O O . PHE A 1 147 ? 93.169 128.225 113.504 1.00 54.32 147 PHE C O 1
ATOM 782 N N . ILE A 1 148 ? 93.087 126.839 111.742 1.00 59.47 148 ILE C N 1
ATOM 783 C CA . ILE A 1 148 ? 93.117 127.986 110.790 1.00 59.47 148 ILE C CA 1
ATOM 784 C C . ILE A 1 148 ? 91.899 128.876 111.053 1.00 59.47 148 ILE C C 1
ATOM 785 O O . ILE A 1 148 ? 92.069 130.094 111.058 1.00 59.47 148 ILE C O 1
ATOM 790 N N . SER A 1 149 ? 90.713 128.301 111.252 1.00 63.02 149 SER C N 1
ATOM 791 C CA . SER A 1 149 ? 89.526 129.151 111.514 1.00 63.02 149 SER C CA 1
ATOM 792 C C . SER A 1 149 ? 89.748 129.914 112.815 1.00 63.02 149 SER C C 1
ATOM 793 O O . SER A 1 149 ? 89.632 131.142 112.787 1.00 63.02 149 SER C O 1
ATOM 796 N N . LEU A 1 150 ? 90.032 129.191 113.901 1.00 66.80 150 LEU C N 1
ATOM 797 C CA . LEU A 1 150 ? 90.301 129.824 115.216 1.00 66.80 150 LEU C CA 1
ATOM 798 C C . LEU A 1 150 ? 91.384 130.860 114.978 1.00 66.80 150 LEU C C 1
ATOM 799 O O . LEU A 1 150 ? 91.204 131.993 115.406 1.00 66.80 150 LEU C O 1
ATOM 804 N N . ASP A 1 151 ? 92.465 130.486 114.300 1.00 77.30 151 ASP C N 1
ATOM 805 C CA . ASP A 1 151 ? 93.405 131.577 114.067 1.00 77.30 151 ASP C CA 1
ATOM 806 C C . ASP A 1 151 ? 92.768 132.685 113.239 1.00 77.30 151 ASP C C 1
ATOM 807 O O . ASP A 1 151 ? 92.983 133.874 113.501 1.00 77.30 151 ASP C O 1
ATOM 812 N N . ARG A 1 152 ? 92.043 132.394 112.160 1.00 85.05 152 ARG C N 1
ATOM 813 C CA . ARG A 1 152 ? 91.568 133.490 111.256 1.00 85.05 152 ARG C CA 1
ATOM 814 C C . ARG A 1 152 ? 90.334 134.206 111.803 1.00 85.05 152 ARG C C 1
ATOM 815 O O . ARG A 1 152 ? 89.585 134.782 110.998 1.00 85.05 152 ARG C O 1
ATOM 823 N N . TYR A 1 153 ? 90.145 134.183 113.117 1.00 87.84 153 TYR C N 1
ATOM 824 C CA . TYR A 1 153 ? 88.996 134.898 113.718 1.00 87.84 153 TYR C CA 1
ATOM 825 C C . TYR A 1 153 ? 89.541 135.984 114.639 1.00 87.84 153 TYR C C 1
ATOM 826 O O . TYR A 1 153 ? 88.984 137.083 114.650 1.00 87.84 153 TYR C O 1
ATOM 835 N N . ILE A 1 154 ? 90.620 135.680 115.364 1.00 86.59 154 ILE C N 1
ATOM 836 C CA . ILE A 1 154 ? 91.250 136.690 116.262 1.00 86.59 154 ILE C CA 1
ATOM 837 C C . ILE A 1 154 ? 91.662 137.873 115.390 1.00 86.59 154 ILE C C 1
ATOM 838 O O . ILE A 1 154 ? 91.541 139.014 115.853 1.00 86.59 154 ILE C O 1
ATOM 843 N N . LYS A 1 155 ? 92.121 137.597 114.170 1.00 88.71 155 LYS C N 1
ATOM 844 C CA . LYS A 1 155 ? 92.466 138.687 113.226 1.00 88.71 155 LYS C CA 1
ATOM 845 C C . LYS A 1 155 ? 91.274 139.639 113.118 1.00 88.71 155 LYS C C 1
ATOM 846 O O . LYS A 1 155 ? 91.467 140.852 113.320 1.00 88.71 155 LYS C O 1
ATOM 852 N N . ILE A 1 156 ? 90.085 139.111 112.819 1.00 97.76 156 ILE C N 1
ATOM 853 C CA . ILE A 1 156 ? 88.909 140.001 112.592 1.00 97.76 156 ILE C CA 1
ATOM 854 C C . ILE A 1 156 ? 88.371 140.494 113.938 1.00 97.76 156 ILE C C 1
ATOM 855 O O . ILE A 1 156 ? 87.828 141.614 113.973 1.00 97.76 156 ILE C O 1
ATOM 860 N N . ASN A 1 157 ? 88.560 139.721 115.010 1.00 93.77 157 ASN C N 1
ATOM 861 C CA . ASN A 1 157 ? 87.973 140.106 116.320 1.00 93.77 157 ASN C CA 1
ATOM 862 C C . ASN A 1 157 ? 89.089 140.304 117.350 1.00 93.77 157 ASN C C 1
ATOM 863 O O . ASN A 1 157 ? 89.691 141.396 117.327 1.00 93.77 157 ASN C O 1
ATOM 868 N N . THR A 1 167 ? 101.378 135.095 118.365 1.00 78.45 167 THR C N 1
ATOM 869 C CA . THR A 1 167 ? 102.169 135.618 117.257 1.00 78.45 167 THR C CA 1
ATOM 870 C C . THR A 1 167 ? 102.584 134.501 116.307 1.00 78.45 167 THR C C 1
ATOM 871 O O . THR A 1 167 ? 101.809 134.078 115.451 1.00 78.45 167 THR C O 1
ATOM 875 N N . THR A 1 168 ? 103.809 134.031 116.467 1.00 70.09 168 THR C N 1
ATOM 876 C CA . THR A 1 168 ? 104.373 132.966 115.646 1.00 70.09 168 THR C CA 1
ATOM 877 C C . THR A 1 168 ? 104.890 131.799 116.471 1.00 70.09 168 THR C C 1
ATOM 878 O O . THR A 1 168 ? 104.734 130.646 116.059 1.00 70.09 168 THR C O 1
ATOM 882 N N . LYS A 1 169 ? 105.487 132.066 117.634 1.00 69.31 169 LYS C N 1
ATOM 883 C CA . LYS A 1 169 ? 106.045 130.989 118.445 1.00 69.31 169 LYS C CA 1
ATOM 884 C C . LYS A 1 169 ? 104.956 130.072 118.986 1.00 69.31 169 LYS C C 1
ATOM 885 O O . LYS A 1 169 ? 105.171 128.862 119.113 1.00 69.31 169 LYS C O 1
ATOM 891 N N . GLN A 1 170 ? 103.788 130.628 119.321 1.00 71.58 170 GLN C N 1
ATOM 892 C CA . GLN A 1 170 ? 102.683 129.801 119.795 1.00 71.58 170 GLN C CA 1
ATOM 893 C C . GLN A 1 170 ? 102.170 128.860 118.712 1.00 71.58 170 GLN C C 1
ATOM 894 O O . GLN A 1 170 ? 101.838 127.706 119.004 1.00 71.58 170 GLN C O 1
ATOM 900 N N . SER A 1 171 ? 102.090 129.331 117.465 1.00 64.27 171 SER C N 1
ATOM 901 C CA . SER A 1 171 ? 101.605 128.480 116.383 1.00 64.27 171 SER C CA 1
ATOM 902 C C . SER A 1 171 ? 102.587 127.357 116.078 1.00 64.27 171 SER C C 1
ATOM 903 O O . SER A 1 171 ? 102.180 126.267 115.661 1.00 64.27 171 SER C O 1
ATOM 906 N N . ILE A 1 172 ? 103.884 127.606 116.265 1.00 62.04 172 ILE C N 1
ATOM 907 C CA . ILE A 1 172 ? 104.877 126.558 116.054 1.00 62.04 172 ILE C CA 1
ATOM 908 C C . ILE A 1 172 ? 104.741 125.474 117.115 1.00 62.04 172 ILE C C 1
ATOM 909 O O . ILE A 1 172 ? 104.910 124.283 116.830 1.00 62.04 172 ILE C O 1
ATOM 914 N N . TYR A 1 173 ? 104.434 125.867 118.355 1.00 65.38 173 TYR C N 1
ATOM 915 C CA . TYR A 1 173 ? 104.247 124.883 119.416 1.00 65.38 173 TYR C CA 1
ATOM 916 C C . TYR A 1 173 ? 103.101 123.932 119.108 1.00 65.38 173 TYR C C 1
ATOM 917 O O . TYR A 1 173 ? 103.279 122.711 119.165 1.00 65.38 173 TYR C O 1
ATOM 926 N N . VAL A 1 174 ? 101.928 124.467 118.769 1.00 61.31 174 VAL C N 1
ATOM 927 C CA . VAL A 1 174 ? 100.776 123.621 118.468 1.00 61.31 174 VAL C CA 1
ATOM 928 C C . VAL A 1 174 ? 101.060 122.753 117.250 1.00 61.31 174 VAL C C 1
ATOM 929 O O . VAL A 1 174 ? 100.706 121.569 117.211 1.00 61.31 174 VAL C O 1
ATOM 933 N N . CYS A 1 175 ? 101.705 123.334 116.239 1.00 56.83 175 CYS C N 1
ATOM 934 C CA . CYS A 1 175 ? 101.998 122.603 115.014 1.00 56.83 175 CYS C CA 1
ATOM 935 C C . CYS A 1 175 ? 102.942 121.432 115.258 1.00 56.83 175 CYS C C 1
ATOM 936 O O . CYS A 1 175 ? 102.800 120.383 114.622 1.00 56.83 175 CYS C O 1
ATOM 939 N N . CYS A 1 176 ? 103.913 121.594 116.158 1.00 58.08 176 CYS C N 1
ATOM 940 C CA . CYS A 1 176 ? 104.863 120.517 116.420 1.00 58.08 176 CYS C CA 1
ATOM 941 C C . CYS A 1 176 ? 104.249 119.424 117.285 1.00 58.08 176 CYS C C 1
ATOM 942 O O . CYS A 1 176 ? 104.600 118.248 117.144 1.00 58.08 176 CYS C O 1
ATOM 945 N N . ILE A 1 177 ? 103.338 119.788 118.191 1.00 53.71 177 ILE C N 1
ATOM 946 C CA . ILE A 1 177 ? 102.729 118.793 119.070 1.00 53.71 177 ILE C CA 1
ATOM 947 C C . ILE A 1 177 ? 101.897 117.792 118.278 1.00 53.71 177 ILE C C 1
ATOM 948 O O . ILE A 1 177 ? 101.905 116.593 118.581 1.00 53.71 177 ILE C O 1
ATOM 953 N N . VAL A 1 178 ? 101.175 118.256 117.255 1.00 48.63 178 VAL C N 1
ATOM 954 C CA . VAL A 1 178 ? 100.285 117.373 116.505 1.00 48.63 178 VAL C CA 1
ATOM 955 C C . VAL A 1 178 ? 101.074 116.257 115.830 1.00 48.63 178 VAL C C 1
ATOM 956 O O . VAL A 1 178 ? 100.660 115.092 115.838 1.00 48.63 178 VAL C O 1
ATOM 960 N N . TRP A 1 179 ? 102.220 116.593 115.238 1.00 43.35 179 TRP C N 1
ATOM 961 C CA . TRP A 1 179 ? 103.019 115.592 114.542 1.00 43.35 179 TRP C CA 1
ATOM 962 C C . TRP A 1 179 ? 103.607 114.553 115.488 1.00 43.35 179 TRP C C 1
ATOM 963 O O . TRP A 1 179 ? 103.723 113.382 115.111 1.00 43.35 179 TRP C O 1
ATOM 974 N N . MET A 1 180 ? 103.994 114.950 116.702 1.00 57.00 180 MET C N 1
ATOM 975 C CA . MET A 1 180 ? 104.554 113.985 117.644 1.00 57.00 180 MET C CA 1
ATOM 976 C C . MET A 1 180 ? 103.503 112.987 118.116 1.00 57.00 180 MET C C 1
ATOM 977 O O . MET A 1 180 ? 103.783 111.787 118.216 1.00 57.00 180 MET C O 1
ATOM 982 N N . LEU A 1 181 ? 102.288 113.457 118.380 1.00 57.32 181 LEU C N 1
ATOM 983 C CA . LEU A 1 181 ? 101.246 112.507 118.834 1.00 57.32 181 LEU C CA 1
ATOM 984 C C . LEU A 1 181 ? 100.824 111.600 117.675 1.00 57.32 181 LEU C C 1
ATOM 985 O O . LEU A 1 181 ? 100.599 110.416 117.929 1.00 57.32 181 LEU C O 1
ATOM 990 N N . ALA A 1 182 ? 100.726 112.125 116.455 1.00 54.94 182 ALA C N 1
ATOM 991 C CA . ALA A 1 182 ? 100.406 111.263 115.322 1.00 54.94 182 ALA C CA 1
ATOM 992 C C . ALA A 1 182 ? 101.504 110.236 115.084 1.00 54.94 182 ALA C C 1
ATOM 993 O O . ALA A 1 182 ? 101.218 109.073 114.779 1.00 54.94 182 ALA C O 1
ATOM 995 N N . LEU A 1 183 ? 102.767 110.650 115.206 1.00 59.52 183 LEU C N 1
ATOM 996 C CA . LEU A 1 183 ? 103.874 109.707 115.075 1.00 59.52 183 LEU C CA 1
ATOM 997 C C . LEU A 1 183 ? 103.840 108.661 116.181 1.00 59.52 183 LEU C C 1
ATOM 998 O O . LEU A 1 183 ? 104.097 107.477 115.933 1.00 59.52 183 LEU C O 1
ATOM 1003 N N . GLY A 1 184 ? 103.537 109.080 11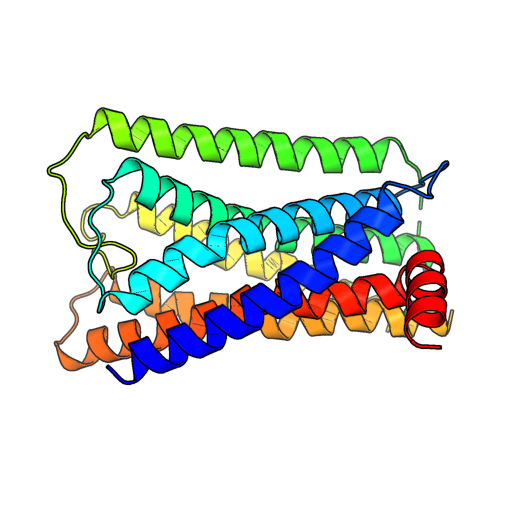7.410 1.00 59.97 184 GLY C N 1
ATOM 1004 C CA . GLY A 1 184 ? 103.440 108.126 118.502 1.00 59.97 184 GLY C CA 1
ATOM 1005 C C . GLY A 1 184 ? 102.328 107.117 118.296 1.00 59.97 184 GLY C C 1
ATOM 1006 O O . GLY A 1 184 ? 102.476 105.937 118.622 1.00 59.97 184 GLY C O 1
ATOM 1007 N N . GLY A 1 185 ? 101.197 107.567 117.752 1.00 64.09 185 GLY C N 1
ATOM 1008 C CA . GLY A 1 185 ? 100.107 106.647 117.475 1.00 64.09 185 GLY C CA 1
ATOM 1009 C C . GLY A 1 185 ? 100.398 105.726 116.306 1.00 64.09 185 GLY C C 1
ATOM 1010 O O . GLY A 1 185 ? 99.808 104.648 116.192 1.00 64.09 185 GLY C O 1
ATOM 1011 N N . PHE A 1 186 ? 101.286 106.145 115.404 1.00 63.75 186 PHE C N 1
ATOM 1012 C CA . PHE A 1 186 ? 101.710 105.250 114.332 1.00 63.75 186 PHE C CA 1
ATOM 1013 C C . PHE A 1 186 ? 102.489 104.066 114.885 1.00 63.75 186 PHE C C 1
ATOM 1014 O O . PHE A 1 186 ? 102.284 102.925 114.456 1.00 63.75 186 PHE C O 1
ATOM 1022 N N . LEU A 1 187 ? 103.389 104.319 115.837 1.00 67.03 187 LEU C N 1
ATOM 1023 C CA . LEU A 1 187 ? 104.232 103.255 116.370 1.00 67.03 187 LEU C CA 1
ATOM 1024 C C . LEU A 1 187 ? 103.419 102.241 117.165 1.00 67.03 187 LEU C C 1
ATOM 1025 O O . LEU A 1 187 ? 103.681 101.035 117.089 1.00 67.03 187 LEU C O 1
ATOM 1030 N N . THR A 1 188 ? 102.432 102.705 117.935 1.00 66.20 188 THR C N 1
ATOM 1031 C CA . THR A 1 188 ? 101.673 101.790 118.779 1.00 66.20 188 THR C CA 1
ATOM 1032 C C . THR A 1 188 ? 100.840 100.804 117.972 1.00 66.20 188 THR C C 1
ATOM 1033 O O . THR A 1 188 ? 100.506 99.734 118.488 1.00 66.20 188 THR C O 1
ATOM 1037 N N . MET A 1 189 ? 100.495 101.132 116.726 1.00 71.17 189 MET C N 1
ATOM 1038 C CA . MET A 1 189 ? 99.771 100.178 115.894 1.00 71.17 189 MET C CA 1
ATOM 1039 C C . MET A 1 189 ? 100.697 99.102 115.342 1.00 71.17 189 MET C C 1
ATOM 1040 O O . MET A 1 189 ? 100.267 97.965 115.118 1.00 71.17 189 MET C O 1
ATOM 1045 N N . ILE A 1 190 ? 101.966 99.442 115.110 1.00 70.64 190 ILE C N 1
ATOM 1046 C CA . ILE A 1 190 ? 102.925 98.450 114.636 1.00 70.64 190 ILE C CA 1
ATOM 1047 C C . ILE A 1 190 ? 103.247 97.445 115.736 1.00 70.64 190 ILE C C 1
ATOM 1048 O O . ILE A 1 190 ? 103.351 96.239 115.482 1.00 70.64 190 ILE C O 1
ATOM 1053 N N . ILE A 1 191 ? 103.408 97.924 116.972 1.00 72.34 191 ILE C N 1
ATOM 1054 C CA . ILE A 1 191 ? 103.800 97.043 118.071 1.00 72.34 191 ILE C CA 1
ATOM 1055 C C . ILE A 1 191 ? 102.727 95.990 118.321 1.00 72.34 191 ILE C C 1
ATOM 1056 O O . ILE A 1 191 ? 103.025 94.801 118.485 1.00 72.34 191 ILE C O 1
ATOM 1061 N N . LEU A 1 192 ? 101.460 96.410 118.353 1.00 77.10 192 LEU C N 1
ATOM 1062 C CA . LEU A 1 192 ? 100.381 95.456 118.580 1.00 77.10 192 LEU C CA 1
ATOM 1063 C C . LEU A 1 192 ? 100.245 94.475 117.425 1.00 77.10 192 LEU C C 1
ATOM 1064 O O . LEU A 1 192 ? 99.717 93.373 117.609 1.00 77.10 192 LEU C O 1
ATOM 1069 N N . THR A 1 193 ? 100.707 94.852 116.233 1.00 75.49 193 THR C N 1
ATOM 1070 C CA . THR A 1 193 ? 100.633 93.939 115.098 1.00 75.49 193 THR C CA 1
ATOM 1071 C C . THR A 1 193 ? 101.673 92.833 115.212 1.00 75.49 193 THR C C 1
ATOM 1072 O O . THR A 1 193 ? 101.381 91.665 114.932 1.00 75.49 193 THR C O 1
ATOM 1076 N N . LEU A 1 194 ? 102.896 93.184 115.618 1.00 76.56 194 LEU C N 1
ATOM 1077 C CA . LEU A 1 194 ? 103.956 92.188 115.732 1.00 76.56 194 LEU C CA 1
ATOM 1078 C C . LEU A 1 194 ? 103.719 91.256 116.913 1.00 76.56 194 LEU C C 1
ATOM 1079 O O . LEU A 1 194 ? 103.927 90.042 116.804 1.00 76.56 194 LEU C O 1
ATOM 1084 N N . LYS A 1 195 ? 103.225 91.828 118.018 1.00 84.95 195 LYS C N 1
ATOM 1085 C CA . LYS A 1 195 ? 102.997 91.041 119.259 1.00 84.95 195 LYS C CA 1
ATOM 1086 C C . LYS A 1 195 ? 101.997 89.918 118.990 1.00 84.95 195 LYS C C 1
ATOM 1087 O O . LYS A 1 195 ? 102.356 88.746 119.191 1.00 84.95 195 LYS C O 1
ATOM 1093 N N . LYS A 1 196 ? 100.788 90.272 118.563 1.00 99.74 196 LYS C N 1
ATOM 1094 C CA . LYS A 1 196 ? 99.770 89.245 118.242 1.00 99.74 196 LYS C CA 1
ATOM 1095 C C . LYS A 1 196 ? 100.379 88.269 117.242 1.00 99.74 196 LYS C C 1
ATOM 1096 O O . LYS A 1 196 ? 100.324 87.057 117.506 1.00 99.74 196 LYS C O 1
ATOM 1102 N N . GLY A 1 197 ? 100.936 88.787 116.145 1.00 105.55 197 GLY C N 1
ATOM 1103 C CA . GLY A 1 197 ? 101.536 87.929 115.106 1.00 105.55 197 GLY C CA 1
ATOM 1104 C C . GLY A 1 197 ? 100.576 86.837 114.688 1.00 105.55 197 GLY C C 1
ATOM 1105 O O . GLY A 1 197 ? 100.955 85.657 114.790 1.00 105.55 197 GLY C O 1
ATOM 1106 N N . GLY A 1 198 ? 99.381 87.212 114.225 1.00 118.13 198 GLY C N 1
ATOM 1107 C CA . GLY A 1 198 ? 98.351 86.213 113.880 1.00 118.13 198 GLY C CA 1
ATOM 1108 C C . GLY A 1 198 ? 98.595 85.555 112.535 1.00 118.13 198 GLY C C 1
ATOM 1109 O O . GLY A 1 198 ? 99.564 85.935 111.849 1.00 118.13 198 GLY C O 1
ATOM 1110 N N . HIS A 1 199 ? 97.738 84.600 112.166 1.00 126.38 199 HIS C N 1
ATOM 1111 C CA . HIS A 1 199 ? 97.864 83.931 110.844 1.00 126.38 199 HIS C CA 1
ATOM 1112 C C . HIS A 1 199 ? 97.770 84.987 109.743 1.00 126.38 199 HIS C C 1
ATOM 1113 O O . HIS A 1 199 ? 97.027 85.976 109.914 1.00 126.38 199 HIS C O 1
ATOM 1120 N N . ASN A 1 200 ? 98.497 84.777 108.650 1.00 127.71 200 ASN C N 1
ATOM 1121 C CA . ASN A 1 200 ? 98.517 85.807 107.584 1.00 127.71 200 ASN C CA 1
ATOM 1122 C C . ASN A 1 200 ? 97.285 85.667 106.690 1.00 127.71 200 ASN C C 1
ATOM 1123 O O . ASN A 1 200 ? 97.421 85.061 105.609 1.00 127.71 200 ASN C O 1
ATOM 1128 N N . SER A 1 201 ? 96.180 86.319 107.074 1.00 118.68 201 SER C N 1
ATOM 1129 C CA . SER A 1 201 ? 94.929 86.300 106.272 1.00 118.68 201 SER C CA 1
ATOM 1130 C C . SER A 1 201 ? 95.105 87.110 104.985 1.00 118.68 201 SER C C 1
ATOM 1131 O O . SER A 1 201 ? 95.951 88.024 104.969 1.00 118.68 201 SER C O 1
ATOM 1134 N N . THR A 1 202 ? 94.310 86.802 103.956 1.00 113.46 202 THR C N 1
ATOM 1135 C CA . THR A 1 202 ? 94.418 87.508 102.652 1.00 113.46 202 THR C CA 1
ATOM 1136 C C . THR A 1 202 ? 93.238 88.461 102.486 1.00 113.46 202 THR C C 1
ATOM 1137 O O . THR A 1 202 ? 92.789 88.641 101.340 1.00 113.46 202 THR C O 1
ATOM 1141 N N . MET A 1 203 ? 92.758 89.041 103.587 1.00 118.30 203 MET C N 1
ATOM 1142 C CA . MET A 1 203 ? 91.550 89.899 103.502 1.00 118.30 203 MET C CA 1
ATOM 1143 C C . MET A 1 203 ? 91.744 91.202 104.273 1.00 118.30 203 MET C C 1
ATOM 1144 O O . MET A 1 203 ? 91.584 91.183 105.505 1.00 118.30 203 MET C O 1
ATOM 1149 N N . CYS A 1 204 ? 92.078 92.284 103.577 1.00 104.24 204 CYS C N 1
ATOM 1150 C CA . CYS A 1 204 ? 92.153 93.590 104.213 1.00 104.24 204 CYS C CA 1
ATOM 1151 C C . CYS A 1 204 ? 91.064 94.508 103.685 1.00 104.24 204 CYS C C 1
ATOM 1152 O O . CYS A 1 204 ? 90.372 94.199 102.713 1.00 104.24 204 CYS C O 1
ATOM 1155 N N . PHE A 1 205 ? 90.942 95.656 104.353 1.00 95.73 205 PHE C N 1
ATOM 1156 C CA . PHE A 1 205 ? 89.958 96.684 104.019 1.00 95.73 205 PHE C CA 1
ATOM 1157 C C . PHE A 1 205 ? 88.553 96.086 104.012 1.00 95.73 205 PHE C C 1
ATOM 1158 O O . PHE A 1 205 ? 87.743 96.358 103.124 1.00 95.73 205 PHE C O 1
ATOM 1166 N N . HIS A 1 206 ? 88.270 95.260 105.013 1.00 111.56 206 HIS C N 1
ATOM 1167 C CA . HIS A 1 206 ? 87.039 94.491 105.100 1.00 111.56 206 HIS C CA 1
ATOM 1168 C C . HIS A 1 206 ? 86.423 94.634 106.486 1.00 111.56 206 HIS C C 1
ATOM 1169 O O . HIS A 1 206 ? 87.104 94.929 107.471 1.00 111.56 206 HIS C O 1
ATOM 1176 N N . TYR A 1 207 ? 85.109 94.425 106.546 1.00 120.19 207 TYR C N 1
ATOM 1177 C CA . TYR A 1 207 ? 84.380 94.533 107.802 1.00 120.19 207 TYR C CA 1
ATOM 1178 C C . TYR A 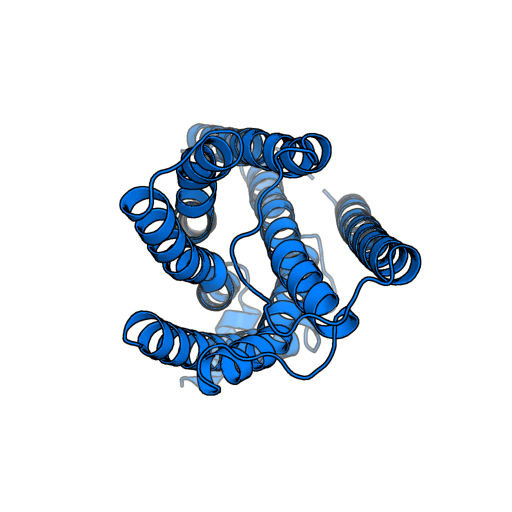1 207 ? 84.890 93.505 108.805 1.00 120.19 207 TYR C C 1
ATOM 1179 O O . TYR A 1 207 ? 85.069 92.330 108.471 1.00 120.19 207 TYR C O 1
ATOM 1188 N N . ARG A 1 208 ? 85.117 93.950 110.038 1.00 124.89 208 ARG C N 1
ATOM 1189 C CA . ARG A 1 208 ? 85.569 93.090 111.121 1.00 124.89 208 ARG C CA 1
ATOM 1190 C C . ARG A 1 208 ? 84.641 93.255 112.315 1.00 124.89 208 ARG C C 1
ATOM 1191 O O . ARG A 1 208 ? 84.128 94.349 112.565 1.00 124.89 208 ARG C O 1
ATOM 1199 N N . ASP A 1 209 ? 84.433 92.167 113.052 1.00 133.35 209 ASP C N 1
ATOM 1200 C CA . ASP A 1 209 ? 83.557 92.195 114.215 1.00 133.35 209 ASP C CA 1
ATOM 1201 C C . ASP A 1 209 ? 84.342 92.505 115.486 1.00 133.35 209 ASP C C 1
ATOM 1202 O O . ASP A 1 209 ? 85.517 92.146 115.610 1.00 133.35 209 ASP C O 1
ATOM 1207 N N . LYS A 1 210 ? 83.700 93.209 116.415 1.00 136.57 210 LYS C N 1
ATOM 1208 C CA . LYS A 1 210 ? 84.303 93.597 117.687 1.00 136.57 210 LYS C CA 1
ATOM 1209 C C . LYS A 1 210 ? 83.387 93.223 118.846 1.00 136.57 210 LYS C C 1
ATOM 1210 O O . LYS A 1 210 ? 83.153 94.010 119.765 1.00 136.57 210 LYS C O 1
ATOM 1216 N N . HIS A 1 211 ? 82.844 92.003 118.811 1.00 144.72 211 HIS C N 1
ATOM 1217 C CA . HIS A 1 211 ? 81.986 91.551 119.902 1.00 144.72 211 HIS C CA 1
ATOM 1218 C C . HIS A 1 211 ? 82.758 91.466 121.213 1.00 144.72 211 HIS C C 1
ATOM 1219 O O . HIS A 1 211 ? 82.255 91.875 122.266 1.00 144.72 211 HIS C O 1
ATOM 1226 N N . ASN A 1 212 ? 83.980 90.942 121.170 1.00 148.97 212 ASN C N 1
ATOM 1227 C CA . ASN A 1 212 ? 84.840 90.849 122.341 1.00 148.97 212 ASN C CA 1
ATOM 1228 C C . ASN A 1 212 ? 85.854 91.984 122.416 1.00 148.97 212 ASN C C 1
ATOM 1229 O O . ASN A 1 212 ? 86.712 91.979 123.304 1.00 148.97 212 ASN C O 1
ATOM 1234 N N . ALA A 1 213 ? 85.772 92.953 121.509 1.00 138.41 213 ALA C N 1
ATOM 1235 C CA . ALA A 1 213 ? 86.721 94.057 121.423 1.00 138.41 213 ALA C CA 1
ATOM 1236 C C . ALA A 1 213 ? 86.044 95.397 121.695 1.00 138.41 213 ALA C C 1
ATOM 1237 O O . ALA A 1 213 ? 86.245 96.371 120.967 1.00 138.41 213 ALA C O 1
ATOM 1239 N N . LYS A 1 214 ? 85.219 95.448 122.745 1.00 135.37 214 LYS C N 1
ATOM 1240 C CA . LYS A 1 214 ? 84.495 96.673 123.074 1.00 135.37 214 LYS C CA 1
ATOM 1241 C C . LYS A 1 214 ? 85.444 97.842 123.306 1.00 135.37 214 LYS C C 1
ATOM 1242 O O . LYS A 1 214 ? 85.073 99.004 123.100 1.00 135.37 214 LYS C O 1
ATOM 1248 N N . GLY A 1 215 ? 86.673 97.556 123.742 1.00 131.53 215 GLY C N 1
ATOM 1249 C CA . GLY A 1 215 ? 87.658 98.614 123.894 1.00 131.53 215 GLY C CA 1
ATOM 1250 C C . GLY A 1 215 ? 87.976 99.306 122.583 1.00 131.53 215 GLY C C 1
ATOM 1251 O O . GLY A 1 215 ? 88.176 100.523 122.545 1.00 131.53 215 GLY C O 1
ATOM 1252 N N . GLU A 1 216 ? 88.033 98.541 121.491 1.00 126.85 216 GLU C N 1
ATOM 1253 C CA . GLU A 1 216 ? 88.246 99.147 120.182 1.00 126.85 216 GLU C CA 1
ATOM 1254 C C . GLU A 1 216 ? 87.053 99.989 119.753 1.00 126.85 216 GLU C C 1
ATOM 1255 O O . GLU A 1 216 ? 87.229 101.021 119.096 1.00 126.85 216 GLU C O 1
ATOM 1261 N N . ALA A 1 217 ? 85.836 99.566 120.105 1.00 119.32 217 ALA C N 1
ATOM 1262 C CA . ALA A 1 217 ? 84.664 100.389 119.830 1.00 119.32 217 ALA C CA 1
ATOM 1263 C C . ALA A 1 217 ? 84.723 101.710 120.583 1.00 119.32 217 ALA C C 1
ATOM 1264 O O . ALA A 1 217 ? 84.175 102.714 120.115 1.00 119.32 217 ALA C O 1
ATOM 1266 N N . ILE A 1 218 ? 85.377 101.729 121.747 1.00 114.17 218 ILE C N 1
ATOM 1267 C CA . ILE A 1 218 ? 85.582 102.981 122.466 1.00 114.17 218 ILE C CA 1
ATOM 1268 C C . ILE A 1 218 ? 86.510 103.901 121.685 1.00 114.17 218 ILE C C 1
ATOM 1269 O O . ILE A 1 218 ? 86.330 105.125 121.689 1.00 114.17 218 ILE C O 1
ATOM 1274 N N . PHE A 1 219 ? 87.526 103.336 121.046 1.00 108.32 219 PHE C N 1
ATOM 1275 C CA . PHE A 1 219 ? 88.361 104.238 120.221 1.00 108.32 219 PHE C CA 1
ATOM 1276 C C . PHE A 1 219 ? 87.449 104.937 119.201 1.00 108.32 219 PHE C C 1
ATOM 1277 O O . PHE A 1 219 ? 87.499 106.181 119.131 1.00 108.32 219 PHE C O 1
ATOM 1285 N N . ASN A 1 220 ? 86.615 104.183 118.472 1.00 106.47 220 ASN C N 1
ATOM 1286 C CA . ASN A 1 220 ? 85.697 104.830 117.545 1.00 106.47 220 ASN C CA 1
ATOM 1287 C C . ASN A 1 220 ? 84.713 105.750 118.256 1.00 106.47 220 ASN C C 1
ATOM 1288 O O . ASN A 1 220 ? 84.387 106.823 117.739 1.00 106.47 220 ASN C O 1
ATOM 1293 N N . PHE A 1 221 ? 84.237 105.351 119.439 1.00 105.08 221 PHE C N 1
ATOM 1294 C CA . PHE A 1 221 ? 83.214 106.130 120.131 1.00 105.08 221 PHE C CA 1
ATOM 1295 C C . PHE A 1 221 ? 83.747 107.496 120.547 1.00 105.08 221 PHE C C 1
ATOM 1296 O O . PHE A 1 221 ? 83.036 108.502 120.449 1.00 105.08 221 PHE C O 1
ATOM 1304 N N . ILE A 1 222 ? 84.991 107.551 121.025 1.00 96.75 222 ILE C N 1
ATOM 1305 C CA . ILE A 1 222 ? 85.556 108.828 121.450 1.00 96.75 222 ILE C CA 1
ATOM 1306 C C . ILE A 1 222 ? 85.715 109.770 120.262 1.00 96.75 222 ILE C C 1
ATOM 1307 O O . ILE A 1 222 ? 85.396 110.961 120.353 1.00 96.75 222 ILE C O 1
ATOM 1312 N N . LEU A 1 223 ? 86.202 109.256 119.131 1.00 84.08 223 LEU C N 1
ATOM 1313 C CA . LEU A 1 223 ? 86.474 110.119 117.986 1.00 84.08 223 LEU C CA 1
ATOM 1314 C C . LEU A 1 223 ? 85.196 110.705 117.401 1.00 84.08 223 LEU C C 1
ATOM 1315 O O . LEU A 1 223 ? 85.156 111.892 117.057 1.00 84.08 223 LEU C O 1
ATOM 1320 N N . VAL A 1 224 ? 84.148 109.890 117.265 1.00 86.63 224 VAL C N 1
ATOM 1321 C CA . VAL A 1 224 ? 82.944 110.346 116.577 1.00 86.63 224 VAL C CA 1
ATOM 1322 C C . VAL A 1 224 ? 82.283 111.484 117.346 1.00 86.63 224 VAL C C 1
ATOM 1323 O O . VAL A 1 224 ? 81.847 112.478 116.754 1.00 86.63 224 VAL C O 1
ATOM 1327 N N . VAL A 1 225 ? 82.208 111.367 118.673 1.00 87.79 225 VAL C N 1
ATOM 1328 C CA . VAL A 1 225 ? 81.635 112.452 119.461 1.00 87.79 225 VAL C CA 1
ATOM 1329 C C . VAL A 1 225 ? 82.572 113.653 119.476 1.00 87.79 225 VAL C C 1
ATOM 1330 O O . VAL A 1 225 ? 82.129 114.799 119.343 1.00 87.79 225 VAL C O 1
ATOM 1334 N N . MET A 1 226 ? 83.882 113.413 119.598 1.00 86.19 226 MET C N 1
ATOM 1335 C CA . MET A 1 226 ? 84.831 114.518 119.695 1.00 86.19 226 MET C CA 1
ATOM 1336 C C . MET A 1 226 ? 84.851 115.341 118.415 1.00 86.19 226 MET C C 1
ATOM 1337 O O . MET A 1 226 ? 85.075 116.557 118.453 1.00 86.19 226 MET C O 1
ATOM 1342 N N . PHE A 1 227 ? 84.619 114.696 117.272 1.00 74.85 227 PHE C N 1
ATOM 1343 C CA . PHE A 1 227 ? 84.531 115.434 116.019 1.00 74.85 227 PHE C CA 1
ATOM 1344 C C . PHE A 1 227 ? 83.383 116.433 116.051 1.00 74.85 227 PHE C C 1
ATOM 1345 O O . PHE A 1 227 ? 83.479 117.520 115.470 1.00 74.85 227 PHE C O 1
ATOM 1353 N N . TRP A 1 228 ? 82.288 116.088 116.734 1.00 81.83 228 TRP C N 1
ATOM 1354 C CA . TRP A 1 228 ? 81.123 116.965 116.739 1.00 81.83 228 TRP C CA 1
ATOM 1355 C C . TRP A 1 228 ? 81.382 118.258 117.503 1.00 81.83 228 TRP C C 1
ATOM 1356 O O . TRP A 1 228 ? 80.879 119.313 117.102 1.00 81.83 228 TRP C O 1
ATOM 1367 N N . LEU A 1 229 ? 82.154 118.212 118.594 1.00 84.05 229 LEU C N 1
ATOM 1368 C CA . LEU A 1 229 ? 82.521 119.457 119.266 1.00 84.05 229 LEU C CA 1
ATOM 1369 C C . LEU A 1 229 ? 83.359 120.346 118.358 1.00 84.05 229 LEU C C 1
ATOM 1370 O O . LEU A 1 229 ? 83.123 121.557 118.281 1.00 84.05 229 LEU C O 1
ATOM 1375 N N . ILE A 1 230 ? 84.332 119.766 117.655 1.00 81.52 230 ILE C N 1
ATOM 1376 C CA . ILE A 1 230 ? 85.129 120.551 116.719 1.00 81.52 230 ILE C CA 1
ATOM 1377 C C . ILE A 1 230 ? 84.237 121.141 115.635 1.00 81.52 230 ILE C C 1
ATOM 1378 O O . ILE A 1 230 ? 84.362 122.318 115.282 1.00 81.52 230 ILE C O 1
ATOM 1383 N N . PHE A 1 231 ? 83.314 120.338 115.103 1.00 82.18 231 PHE C N 1
ATOM 1384 C CA . PHE A 1 231 ? 82.338 120.862 114.155 1.00 82.18 231 PHE C CA 1
ATOM 1385 C C . PHE A 1 231 ? 81.430 121.894 114.810 1.00 82.18 231 PHE C C 1
ATOM 1386 O O . PHE A 1 231 ? 81.038 122.878 114.172 1.00 82.18 231 PHE C O 1
ATOM 1394 N N . LEU A 1 232 ? 81.076 121.682 116.080 1.00 89.25 232 LEU C N 1
ATOM 1395 C CA . LEU A 1 232 ? 80.194 122.623 116.765 1.00 89.25 232 LEU C CA 1
ATOM 1396 C C . LEU A 1 232 ? 80.860 123.981 116.948 1.00 89.25 232 LEU C C 1
ATOM 1397 O O . LEU A 1 232 ? 80.263 125.018 116.636 1.00 89.25 232 LEU C O 1
ATOM 1402 N N . LEU A 1 233 ? 82.102 123.997 117.439 1.00 88.18 233 LEU C N 1
ATOM 1403 C CA . LEU A 1 233 ? 82.773 125.265 117.717 1.00 88.18 233 LEU C CA 1
ATOM 1404 C C . LEU A 1 233 ? 83.010 126.070 116.446 1.00 88.18 233 LEU C C 1
ATOM 1405 O O . LEU A 1 233 ? 82.960 127.305 116.473 1.00 88.18 233 LEU C O 1
ATOM 1410 N N . ILE A 1 234 ? 83.284 125.397 115.328 1.00 86.78 234 ILE C N 1
ATOM 1411 C CA . ILE A 1 234 ? 83.457 126.115 114.070 1.00 86.78 234 ILE C CA 1
ATOM 1412 C C . ILE A 1 234 ? 82.177 126.850 113.694 1.00 86.78 234 ILE C C 1
ATOM 1413 O O . ILE A 1 234 ? 82.219 127.987 113.210 1.00 86.78 234 ILE C O 1
ATOM 1418 N N . ILE A 1 235 ? 81.021 126.219 113.914 1.00 88.49 235 ILE C N 1
ATOM 1419 C CA . ILE A 1 235 ? 79.753 126.848 113.554 1.00 88.49 235 ILE C CA 1
ATOM 1420 C C . ILE A 1 235 ? 79.530 128.116 114.369 1.00 88.49 235 ILE C C 1
ATOM 1421 O O . ILE A 1 235 ? 79.203 129.174 113.818 1.00 88.49 235 ILE C O 1
ATOM 1426 N N . LEU A 1 236 ? 79.716 128.038 115.690 1.00 94.50 236 LEU C N 1
ATOM 1427 C CA . LEU A 1 236 ? 79.537 129.219 116.530 1.00 94.50 236 LEU C CA 1
ATOM 1428 C C . LEU A 1 236 ? 80.548 130.303 116.183 1.00 94.50 236 LEU C C 1
ATOM 1429 O O . LEU A 1 236 ? 80.236 131.497 116.256 1.00 94.50 236 LEU C O 1
ATOM 1434 N N . SER A 1 237 ? 81.769 129.909 115.814 1.00 93.95 237 SER C N 1
ATOM 1435 C CA . SER A 1 237 ? 82.763 130.895 115.404 1.00 93.95 237 SER C CA 1
ATOM 1436 C C . SER A 1 237 ? 82.302 131.653 114.167 1.00 93.95 237 SER C C 1
ATOM 1437 O O . SER A 1 237 ? 82.458 132.876 114.086 1.00 93.95 237 SER C O 1
ATOM 1440 N N . TYR A 1 238 ? 81.729 130.943 113.194 1.00 98.01 238 TYR C N 1
ATOM 1441 C CA . TYR A 1 238 ? 81.218 131.607 112.002 1.00 98.01 238 TYR C CA 1
ATOM 1442 C C . TYR A 1 238 ? 80.002 132.471 112.314 1.00 98.01 238 TYR C C 1
ATOM 1443 O O . TYR A 1 238 ? 79.831 133.535 111.709 1.00 98.01 238 TYR C O 1
ATOM 1452 N N . ILE A 1 239 ? 79.150 132.035 113.247 1.00 99.71 239 ILE C N 1
ATOM 1453 C CA . ILE A 1 239 ? 77.969 132.820 113.600 1.00 99.71 239 ILE C CA 1
ATOM 1454 C C . ILE A 1 239 ? 78.375 134.166 114.184 1.00 99.71 239 ILE C C 1
ATOM 1455 O O . ILE A 1 239 ? 77.800 135.207 113.841 1.00 99.71 239 ILE C O 1
ATOM 1460 N N . LYS A 1 240 ? 79.369 134.148 115.060 1.00 101.61 240 LYS C N 1
ATOM 1461 C CA . LYS A 1 240 ? 79.840 135.389 115.640 1.00 101.61 240 LYS C CA 1
ATOM 1462 C C . LYS A 1 240 ? 80.271 136.309 114.518 1.00 101.61 240 LYS C C 1
ATOM 1463 O O . LYS A 1 240 ? 79.773 137.423 114.397 1.00 101.61 240 LYS C O 1
ATOM 1469 N N . ILE A 1 241 ? 81.181 135.839 113.681 1.00 102.57 241 ILE C N 1
ATOM 1470 C CA . ILE A 1 241 ? 81.678 136.660 112.580 1.00 102.57 241 ILE C CA 1
ATOM 1471 C C . ILE A 1 241 ? 80.535 137.060 111.655 1.00 102.57 241 ILE C C 1
ATOM 1472 O O . ILE A 1 241 ? 80.452 138.210 111.208 1.00 102.57 241 ILE C O 1
ATOM 1477 N N . GLY A 1 242 ? 79.642 136.123 111.354 1.00 106.01 242 GLY C N 1
ATOM 1478 C CA . GLY A 1 242 ? 78.521 136.392 110.473 1.00 106.01 242 GLY C CA 1
ATOM 1479 C C . GLY A 1 242 ? 77.524 137.384 111.041 1.00 106.01 242 GLY C C 1
ATOM 1480 O O . GLY A 1 242 ? 77.487 138.545 110.631 1.00 106.01 242 GLY C O 1
ATOM 1481 N N . TYR A 1 461 ? 87.986 143.683 104.741 1.00 121.73 261 TYR C N 1
ATOM 1482 C CA . TYR A 1 461 ? 87.222 142.693 105.492 1.00 121.73 261 TYR C CA 1
ATOM 1483 C C . TYR A 1 461 ? 86.367 141.832 104.570 1.00 121.73 261 TYR C C 1
ATOM 1484 O O . TYR A 1 461 ? 85.993 140.714 104.925 1.00 121.73 261 TYR C O 1
ATOM 1493 N N . ALA A 1 462 ? 86.055 142.363 103.386 1.00 123.39 262 ALA C N 1
ATOM 1494 C CA . ALA A 1 462 ? 85.248 141.612 102.430 1.00 123.39 262 ALA C CA 1
ATOM 1495 C C . ALA A 1 462 ? 85.961 140.343 101.982 1.00 123.39 262 ALA C C 1
ATOM 1496 O O . ALA A 1 462 ? 85.343 139.276 101.882 1.00 123.39 262 ALA C O 1
ATOM 1498 N N . THR A 1 463 ? 87.262 140.439 101.704 1.00 123.02 263 THR C N 1
ATOM 1499 C CA . THR A 1 463 ? 88.023 139.262 101.300 1.00 123.02 263 THR C CA 1
ATOM 1500 C C . THR A 1 463 ? 88.114 138.245 102.433 1.00 123.02 263 THR C C 1
ATOM 1501 O O . THR A 1 463 ? 87.982 137.037 102.202 1.00 123.02 263 THR C O 1
ATOM 1505 N N . THR A 1 464 ? 88.294 138.736 103.654 1.00 119.49 264 THR C N 1
ATOM 1506 C CA . THR A 1 464 ? 88.448 137.842 104.798 1.00 119.49 264 THR C CA 1
ATOM 1507 C C . THR A 1 464 ? 87.180 137.053 105.072 1.00 119.49 264 THR C C 1
ATOM 1508 O O . THR A 1 464 ? 87.236 135.860 105.359 1.00 119.49 264 THR C O 1
ATOM 1512 N N . ALA A 1 465 ? 86.036 137.708 104.961 1.00 117.65 265 ALA C N 1
ATOM 1513 C CA . ALA A 1 465 ? 84.762 137.035 105.195 1.00 117.65 265 ALA C CA 1
ATOM 1514 C C . ALA A 1 465 ? 84.499 135.962 104.146 1.00 117.65 265 ALA C C 1
ATOM 1515 O O . ALA A 1 465 ? 84.045 134.860 104.474 1.00 117.65 265 ALA C O 1
ATOM 1517 N N . ARG A 1 466 ? 84.775 136.268 102.876 1.00 114.55 266 ARG C N 1
ATOM 1518 C CA . ARG A 1 466 ? 84.574 135.282 101.820 1.00 114.55 266 ARG C CA 1
ATOM 1519 C C . ARG A 1 466 ? 85.527 134.103 101.971 1.00 114.55 266 ARG C C 1
ATOM 1520 O O . ARG A 1 466 ? 85.133 132.947 101.774 1.00 114.55 266 ARG C O 1
ATOM 1528 N N . ASN A 1 467 ? 86.772 134.373 102.291 1.00 105.52 267 ASN C N 1
ATOM 1529 C CA . ASN A 1 467 ? 87.700 133.270 102.339 1.00 105.52 267 ASN C CA 1
ATOM 1530 C C . ASN A 1 467 ? 87.308 132.278 103.432 1.00 105.52 267 ASN C C 1
ATOM 1531 O O . ASN A 1 467 ? 87.243 131.078 103.189 1.00 105.52 267 ASN C O 1
ATOM 1536 N N . SER A 1 468 ? 87.033 132.769 104.630 1.00 103.33 268 SER C N 1
ATOM 1537 C CA . SER A 1 468 ? 86.718 131.856 105.722 1.00 103.33 268 SER C CA 1
ATOM 1538 C C . SER A 1 468 ? 85.545 130.943 105.393 1.00 103.33 268 SER C C 1
ATOM 1539 O O . SER A 1 468 ? 85.410 129.881 106.010 1.00 103.33 268 SER C O 1
ATOM 1542 N N . PHE A 1 469 ? 84.696 131.333 104.441 1.00 101.50 269 PHE C N 1
ATOM 1543 C CA . PHE A 1 469 ? 83.564 130.492 104.068 1.00 101.50 269 PHE C CA 1
ATOM 1544 C C . PHE A 1 469 ? 84.023 129.236 103.339 1.00 101.50 269 PHE C C 1
ATOM 1545 O O . PHE A 1 469 ? 83.307 128.229 103.332 1.00 101.50 269 PHE C O 1
ATOM 1553 N N . ILE A 1 470 ? 85.212 129.272 102.733 1.00 94.67 270 ILE C N 1
ATOM 1554 C CA . ILE A 1 470 ? 85.750 128.096 102.057 1.00 94.67 270 ILE C CA 1
ATOM 1555 C C . ILE A 1 470 ? 86.079 126.997 103.058 1.00 94.67 270 ILE C C 1
ATOM 1556 O O . ILE A 1 470 ? 85.923 125.806 102.758 1.00 94.67 270 ILE C O 1
ATOM 1561 N N . VAL A 1 471 ? 86.540 127.367 104.255 1.00 92.86 271 VAL C N 1
ATOM 1562 C CA . VAL A 1 471 ? 86.860 126.369 105.272 1.00 92.86 271 VAL C CA 1
ATOM 1563 C C . VAL A 1 471 ? 85.623 125.554 105.622 1.00 92.86 271 VAL C C 1
ATOM 1564 O O . VAL A 1 471 ? 85.685 124.326 105.751 1.00 92.86 271 VAL C O 1
ATOM 1568 N N . LEU A 1 472 ? 84.477 126.222 105.770 1.00 90.99 272 LEU C N 1
ATOM 1569 C CA . LEU A 1 472 ? 83.252 125.508 106.108 1.00 90.99 272 LEU C CA 1
ATOM 1570 C C . LEU A 1 472 ? 82.783 124.613 104.967 1.00 90.99 272 LEU C C 1
ATOM 1571 O O . LEU A 1 472 ? 82.201 123.554 105.221 1.00 90.99 272 LEU C O 1
ATOM 1576 N N . ILE A 1 473 ? 83.021 125.014 103.715 1.00 87.70 273 ILE C N 1
ATOM 1577 C CA . ILE A 1 473 ? 82.601 124.197 102.578 1.00 87.70 273 ILE C CA 1
ATOM 1578 C C . ILE A 1 473 ? 83.326 122.858 102.586 1.00 87.70 273 ILE C C 1
ATOM 1579 O O . ILE A 1 473 ? 82.708 121.795 102.453 1.00 87.70 273 ILE C O 1
ATOM 1584 N N . ILE A 1 474 ? 84.651 122.892 102.736 1.00 83.38 274 ILE C N 1
ATOM 1585 C CA . ILE A 1 474 ? 85.432 121.658 102.749 1.00 83.38 274 ILE C CA 1
ATOM 1586 C C . ILE A 1 474 ? 85.061 120.810 103.956 1.00 83.38 274 ILE C C 1
ATOM 1587 O O . ILE A 1 474 ? 84.937 119.583 103.862 1.00 83.38 274 ILE C O 1
ATOM 1592 N N . PHE A 1 475 ? 84.874 121.454 105.108 1.00 76.65 275 PHE C N 1
ATOM 1593 C CA . PHE A 1 475 ? 84.652 120.717 106.345 1.00 76.65 275 PHE C CA 1
ATOM 1594 C C . PHE A 1 475 ? 83.305 120.004 106.328 1.00 76.65 275 PHE C C 1
ATOM 1595 O O . PHE A 1 475 ? 83.166 118.912 106.891 1.00 76.65 275 PHE C O 1
ATOM 1603 N N . THR A 1 476 ? 82.298 120.603 105.683 1.00 82.21 276 THR C N 1
ATOM 1604 C CA . THR A 1 476 ? 80.952 120.039 105.728 1.00 82.21 276 THR C CA 1
ATOM 1605 C C . THR A 1 476 ? 80.727 118.967 104.668 1.00 82.21 276 THR C C 1
ATOM 1606 O O . THR A 1 476 ? 79.864 118.103 104.849 1.00 82.21 276 THR C O 1
ATOM 1610 N N . ILE A 1 477 ? 81.476 119.000 103.566 1.00 81.33 277 ILE C N 1
ATOM 1611 C CA . ILE A 1 477 ? 81.234 118.044 102.491 1.00 81.33 277 ILE C CA 1
ATOM 1612 C C . ILE A 1 477 ? 82.037 116.769 102.702 1.00 81.33 277 ILE C C 1
ATOM 1613 O O . ILE A 1 477 ? 81.493 115.662 102.637 1.00 81.33 277 ILE C O 1
ATOM 1618 N N . CYS A 1 478 ? 83.340 116.900 102.953 1.00 74.99 278 CYS C N 1
ATOM 1619 C CA . CYS A 1 478 ? 84.205 115.729 103.029 1.00 74.99 278 CYS C CA 1
ATOM 1620 C C . CYS A 1 478 ? 84.029 114.963 104.334 1.00 74.99 278 CYS C C 1
ATOM 1621 O O . CYS A 1 478 ? 83.983 113.728 104.327 1.00 74.99 278 CYS C O 1
ATOM 1624 N N . PHE A 1 479 ? 83.913 115.666 105.459 1.00 66.00 279 PHE C N 1
ATOM 1625 C CA . PHE A 1 479 ? 84.039 115.036 106.767 1.00 66.00 279 PHE C CA 1
ATOM 1626 C C . PHE A 1 479 ? 82.728 114.862 107.516 1.00 66.00 279 PHE C C 1
ATOM 1627 O O . PHE A 1 479 ? 82.549 113.838 108.176 1.00 66.00 279 PHE C O 1
ATOM 1635 N N . VAL A 1 480 ? 81.816 115.834 107.448 1.00 72.83 280 VAL C N 1
ATOM 1636 C CA . VAL A 1 480 ? 80.567 115.731 108.207 1.00 72.83 280 VAL C CA 1
ATOM 1637 C C . VAL A 1 480 ? 79.752 114.499 107.831 1.00 72.83 280 VAL C C 1
ATOM 1638 O O . VAL A 1 480 ? 79.291 113.791 108.742 1.00 72.83 280 VAL C O 1
ATOM 1642 N N . PRO A 1 481 ? 79.525 114.183 106.547 1.00 74.07 281 PRO C N 1
ATOM 1643 C CA . PRO A 1 481 ? 78.754 112.965 106.247 1.00 74.07 281 PRO C CA 1
ATOM 1644 C C . PRO A 1 481 ? 79.373 111.701 106.814 1.00 74.07 281 PRO C C 1
ATOM 1645 O O . PRO A 1 481 ? 78.642 110.825 107.289 1.00 74.07 281 PRO C O 1
ATOM 1649 N N . TYR A 1 482 ? 80.705 111.602 106.814 1.00 76.79 282 TYR C N 1
ATOM 1650 C CA . TYR A 1 482 ? 81.359 110.350 107.185 1.00 76.79 282 TYR C CA 1
ATOM 1651 C C . TYR A 1 482 ? 81.091 109.979 108.636 1.00 76.79 282 TYR C C 1
ATOM 1652 O O . TYR A 1 482 ? 80.799 108.816 108.939 1.00 76.79 282 TYR C O 1
ATOM 1661 N N . HIS A 1 483 ? 81.187 110.944 109.547 1.00 79.57 283 HIS C N 1
ATOM 1662 C CA . HIS A 1 483 ? 81.015 110.644 110.962 1.00 79.57 283 HIS C CA 1
ATOM 1663 C C . HIS A 1 483 ? 79.558 110.424 111.342 1.00 79.57 283 HIS C C 1
ATOM 1664 O O . HIS A 1 483 ? 79.289 109.731 112.329 1.00 79.57 283 HIS C O 1
ATOM 1671 N N . ALA A 1 484 ? 78.617 111.001 110.591 1.00 86.58 284 ALA C N 1
ATOM 1672 C CA . ALA A 1 484 ? 77.204 110.824 110.908 1.00 86.58 284 ALA C CA 1
ATOM 1673 C C . ALA A 1 484 ? 76.771 109.373 110.737 1.00 86.58 284 ALA C C 1
ATOM 1674 O O . ALA A 1 484 ? 76.090 108.818 111.607 1.00 86.58 284 ALA C O 1
ATOM 1676 N N . PHE A 1 485 ? 77.155 108.741 109.628 1.00 95.23 285 PHE C N 1
ATOM 1677 C CA . PHE A 1 485 ? 76.775 107.355 109.388 1.00 95.23 285 PHE C CA 1
ATOM 1678 C C . PHE A 1 485 ? 77.539 106.382 110.275 1.00 95.23 285 PHE C C 1
ATOM 1679 O O . PHE A 1 485 ? 77.103 105.238 110.440 1.00 95.23 285 PHE C O 1
ATOM 1687 N N . ARG A 1 486 ? 78.657 106.816 110.861 1.00 96.31 286 ARG C N 1
ATOM 1688 C CA . ARG A 1 486 ? 79.432 105.944 111.736 1.00 96.31 286 ARG C CA 1
ATOM 1689 C C . ARG A 1 486 ? 78.624 105.464 112.934 1.00 96.31 286 ARG C C 1
ATOM 1690 O O . ARG A 1 486 ? 78.904 104.381 113.461 1.00 96.31 286 ARG C O 1
ATOM 1698 N N . PHE A 1 487 ? 77.628 106.238 113.372 1.00 103.40 287 PHE C N 1
ATOM 1699 C CA . PHE A 1 487 ? 76.789 105.803 114.484 1.00 103.40 287 PHE C CA 1
ATOM 1700 C C . PHE A 1 487 ? 76.042 104.522 114.138 1.00 103.40 287 PHE C C 1
ATOM 1701 O O . PHE A 1 487 ? 75.937 103.611 114.966 1.00 103.40 287 PHE C O 1
ATOM 1709 N N . ILE A 1 488 ? 75.511 104.438 112.917 1.00 104.14 288 ILE C N 1
ATOM 1710 C CA . ILE A 1 488 ? 74.859 103.212 112.471 1.00 104.14 288 ILE C CA 1
ATOM 1711 C C . ILE A 1 488 ? 75.883 102.098 112.299 1.00 104.14 288 ILE C C 1
ATOM 1712 O O . ILE A 1 488 ? 75.626 100.939 112.647 1.00 104.14 288 ILE C O 1
ATOM 1717 N N . TYR A 1 489 ? 77.059 102.430 111.758 1.00 107.84 289 TYR C N 1
ATOM 1718 C CA . TYR A 1 489 ? 78.084 101.418 111.521 1.00 107.84 289 TYR C CA 1
ATOM 1719 C C . TYR A 1 489 ? 78.550 100.778 112.822 1.00 107.84 289 TYR C C 1
ATOM 1720 O O . TYR A 1 489 ? 78.674 99.551 112.909 1.00 107.84 289 TYR C O 1
ATOM 1729 N N . ILE A 1 490 ? 78.814 101.591 113.845 1.00 112.15 290 ILE C N 1
ATOM 1730 C CA . ILE A 1 490 ? 79.252 101.042 115.124 1.00 112.15 290 ILE C CA 1
ATOM 1731 C C . ILE A 1 490 ? 78.099 100.334 115.826 1.00 112.15 290 ILE C C 1
ATOM 1732 O O . ILE A 1 490 ? 78.308 99.368 116.569 1.00 112.15 290 ILE C O 1
ATOM 1737 N N . SER A 1 491 ? 76.866 100.801 115.607 1.00 119.15 291 SER C N 1
ATOM 1738 C CA . SER A 1 491 ? 75.711 100.159 116.229 1.00 119.15 291 SER C CA 1
ATOM 1739 C C . SER A 1 491 ? 75.531 98.735 115.719 1.00 119.15 291 SER C C 1
ATOM 1740 O O . SER A 1 491 ? 75.233 97.822 116.497 1.00 119.15 291 SER C O 1
ATOM 1743 N N . SER A 1 492 ? 75.707 98.527 114.412 1.00 123.93 292 SER C N 1
ATOM 1744 C CA . SER A 1 492 ? 75.603 97.182 113.860 1.00 123.93 292 SER C CA 1
ATOM 1745 C C . SER A 1 492 ? 76.725 96.284 114.361 1.00 123.93 292 SER C C 1
ATOM 1746 O O . SER A 1 492 ? 76.562 95.059 114.408 1.00 123.93 292 SER C O 1
ATOM 1749 N N . GLN A 1 493 ? 77.866 96.869 114.732 1.00 126.70 293 GLN C N 1
ATOM 1750 C CA . GLN A 1 493 ? 78.976 96.073 115.243 1.00 126.70 293 GLN C CA 1
ATOM 1751 C C . GLN A 1 493 ? 78.613 95.395 116.557 1.00 126.70 293 GLN C C 1
ATOM 1752 O O . GLN A 1 493 ? 78.875 94.201 116.741 1.00 126.70 293 GLN C O 1
ATOM 1758 N N . LEU A 1 494 ? 78.012 96.138 117.481 1.00 133.60 294 LEU C N 1
ATOM 1759 C CA . LEU A 1 494 ? 77.619 95.590 118.778 1.00 133.60 294 LEU C CA 1
ATOM 1760 C C . LEU A 1 494 ? 76.172 95.105 118.764 1.00 133.60 294 LEU C C 1
ATOM 1761 O O . LEU A 1 494 ? 75.365 95.463 119.620 1.00 133.60 294 LEU C O 1
ATOM 1766 N N . ASN A 1 495 ? 75.843 94.272 117.779 1.00 136.47 295 ASN C N 1
ATOM 1767 C CA . ASN A 1 495 ? 74.492 93.753 117.626 1.00 136.47 295 ASN C CA 1
ATOM 1768 C C . ASN A 1 495 ? 74.531 92.602 116.632 1.00 136.47 295 ASN C C 1
ATOM 1769 O O . ASN A 1 495 ? 75.491 92.457 115.870 1.00 136.47 295 ASN C O 1
ATOM 1774 N N . VAL A 1 496 ? 73.480 91.788 116.648 1.00 137.18 296 VAL C N 1
ATOM 1775 C CA . VAL A 1 496 ? 73.324 90.699 115.691 1.00 137.18 296 VAL C CA 1
ATOM 1776 C C . VAL A 1 496 ? 72.709 91.282 114.422 1.00 137.18 296 VAL C C 1
ATOM 1777 O O . VAL A 1 496 ? 71.752 92.060 114.480 1.00 137.18 296 VAL C O 1
ATOM 1781 N N . SER A 1 497 ? 73.281 90.935 113.273 1.00 131.11 297 SER C N 1
ATOM 1782 C CA . SER A 1 497 ? 72.866 91.487 111.993 1.00 131.11 297 SER C CA 1
ATOM 1783 C C . SER A 1 497 ? 72.515 90.369 111.021 1.00 131.11 297 SER C C 1
ATOM 1784 O O . SER A 1 497 ? 73.137 89.303 111.019 1.00 131.11 297 SER C O 1
ATOM 1787 N N . SER A 1 498 ? 71.507 90.627 110.192 1.00 130.88 298 SER C N 1
ATOM 1788 C CA . SER A 1 498 ? 71.102 89.670 109.177 1.00 130.88 298 SER C CA 1
ATOM 1789 C C . SER A 1 498 ? 72.027 89.759 107.964 1.00 130.88 298 SER C C 1
ATOM 1790 O O . SER A 1 498 ? 72.876 90.648 107.853 1.00 130.88 298 SER C O 1
ATOM 1793 N N . CYS A 1 499 ? 71.854 88.807 107.044 1.00 135.07 299 CYS C N 1
ATOM 1794 C CA . CYS A 1 499 ? 72.672 88.787 105.835 1.00 135.07 299 CYS C CA 1
ATOM 1795 C C . CYS A 1 499 ? 72.446 90.026 104.981 1.00 135.07 299 CYS C C 1
ATOM 1796 O O . CYS A 1 499 ? 73.407 90.595 104.451 1.00 135.07 299 CYS C O 1
ATOM 1799 N N . TYR A 1 500 ? 71.192 90.455 104.837 1.00 133.15 300 TYR C N 1
ATOM 1800 C CA . TYR A 1 500 ? 70.898 91.638 104.036 1.00 133.15 300 TYR C CA 1
ATOM 1801 C C . TYR A 1 500 ? 71.484 92.896 104.662 1.00 133.15 300 TYR C C 1
ATOM 1802 O O . TYR A 1 500 ? 71.967 93.785 103.951 1.00 133.15 300 TYR C O 1
ATOM 1811 N N . TRP A 1 501 ? 71.448 92.991 105.994 1.00 124.91 301 TRP C N 1
ATOM 1812 C CA . TRP A 1 501 ? 71.762 94.255 106.654 1.00 124.91 301 TRP C CA 1
ATOM 1813 C C . TRP A 1 501 ? 73.233 94.631 106.514 1.00 124.91 301 TRP C C 1
ATOM 1814 O O . TRP A 1 501 ? 73.553 95.761 106.128 1.00 124.91 301 TRP C O 1
ATOM 1825 N N . LYS A 1 502 ? 74.148 93.707 106.824 1.00 124.31 302 LYS C N 1
ATOM 1826 C CA . LYS A 1 502 ? 75.557 94.089 106.866 1.00 124.31 302 LYS C CA 1
ATOM 1827 C C . LYS A 1 502 ? 76.122 94.303 105.467 1.00 124.31 302 LYS C C 1
ATOM 1828 O O . LYS A 1 502 ? 77.058 95.090 105.286 1.00 124.31 302 LYS C O 1
ATOM 1834 N N . GLU A 1 503 ? 75.576 93.610 104.466 1.00 121.11 303 GLU C N 1
ATOM 1835 C CA . GLU A 1 503 ? 76.021 93.833 103.094 1.00 121.11 303 GLU C CA 1
ATOM 1836 C C . GLU A 1 503 ? 75.732 95.264 102.657 1.00 121.11 303 GLU C C 1
ATOM 1837 O O . GLU A 1 503 ? 76.575 95.913 102.026 1.00 121.11 303 GLU C O 1
ATOM 1843 N N . ILE A 1 504 ? 74.548 95.777 102.996 1.00 115.71 304 ILE C N 1
ATOM 1844 C CA . ILE A 1 504 ? 74.22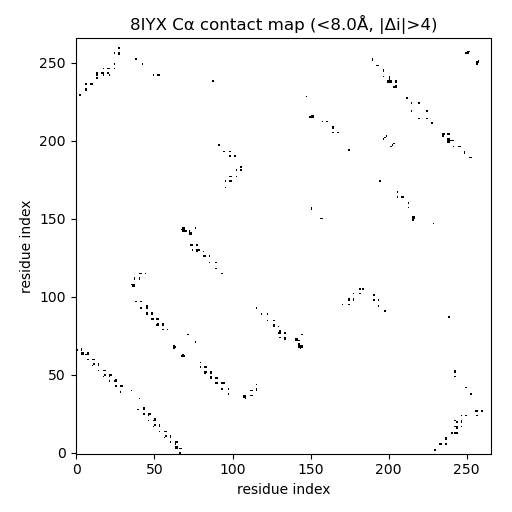1 97.164 102.687 1.00 115.71 304 ILE C CA 1
ATOM 1845 C C . ILE A 1 504 ? 75.149 98.109 103.440 1.00 115.71 304 ILE C C 1
ATOM 1846 O O . ILE A 1 504 ? 75.635 99.101 102.882 1.00 115.71 304 ILE C O 1
ATOM 1851 N N . VAL A 1 505 ? 75.413 97.815 104.715 1.00 110.90 305 VAL C N 1
ATOM 1852 C CA . VAL A 1 505 ? 76.310 98.653 105.506 1.00 110.90 305 VAL C CA 1
ATOM 1853 C C . VAL A 1 505 ? 77.712 98.639 104.910 1.00 110.90 305 VAL C C 1
ATOM 1854 O O . VAL A 1 505 ? 78.374 99.679 104.805 1.00 110.90 305 VAL C O 1
ATOM 1858 N N . HIS A 1 506 ? 78.183 97.458 104.503 1.00 111.36 306 HIS C N 1
ATOM 1859 C CA . HIS A 1 506 ? 79.487 97.365 103.853 1.00 111.36 306 HIS C CA 1
ATOM 1860 C C . HIS A 1 506 ? 79.499 98.133 102.538 1.00 111.36 306 HIS C C 1
ATOM 1861 O O . HIS A 1 506 ? 80.498 98.777 102.196 1.00 111.36 306 HIS C O 1
ATOM 1868 N N . LYS A 1 507 ? 78.402 98.067 101.782 1.00 109.35 307 LYS C N 1
ATOM 1869 C CA . LYS A 1 507 ? 78.306 98.839 100.548 1.00 109.35 307 LYS C CA 1
ATOM 1870 C C . LYS A 1 507 ? 78.389 100.334 100.825 1.00 109.35 307 LYS C C 1
ATOM 1871 O O . LYS A 1 507 ? 79.052 101.075 100.089 1.00 109.35 307 LYS C O 1
ATOM 1877 N N . THR A 1 508 ? 77.716 100.796 101.880 1.00 103.86 308 THR C N 1
ATOM 1878 C CA . THR A 1 508 ? 77.684 102.225 102.171 1.00 103.86 308 THR C CA 1
ATOM 1879 C C . THR A 1 508 ? 79.062 102.752 102.553 1.00 103.86 308 THR C C 1
ATOM 1880 O O . THR A 1 508 ? 79.483 103.806 102.064 1.00 103.86 308 THR C O 1
ATOM 1884 N N . ASN A 1 509 ? 79.785 102.025 103.410 1.00 94.60 309 ASN C N 1
ATOM 1885 C CA . ASN A 1 509 ? 81.011 102.568 103.990 1.00 94.60 309 ASN C CA 1
ATOM 1886 C C . ASN A 1 509 ? 82.084 102.806 102.935 1.00 94.60 309 ASN C C 1
ATOM 1887 O O . ASN A 1 509 ? 82.756 103.844 102.950 1.00 94.60 309 ASN C O 1
ATOM 1892 N N . GLU A 1 510 ? 82.265 101.859 102.011 1.00 97.88 310 GLU C N 1
ATOM 1893 C CA . GLU A 1 510 ? 83.308 102.012 101.002 1.00 97.88 310 GLU C CA 1
ATOM 1894 C C . GLU A 1 510 ? 83.056 103.232 100.127 1.00 97.88 310 GLU C C 1
ATOM 1895 O O . GLU A 1 510 ? 83.990 103.977 99.808 1.00 97.88 310 GLU C O 1
ATOM 1901 N N . ILE A 1 511 ? 81.803 103.452 99.727 1.00 92.34 311 ILE C N 1
ATOM 1902 C CA . ILE A 1 511 ? 81.459 104.677 99.011 1.00 92.34 311 ILE C CA 1
ATOM 1903 C C . ILE A 1 511 ? 81.623 105.881 99.926 1.00 92.34 311 ILE C C 1
ATOM 1904 O O . ILE A 1 511 ? 82.062 106.955 99.498 1.00 92.34 311 ILE C O 1
ATOM 1909 N N . MET A 1 512 ? 81.275 105.716 101.202 1.00 90.75 312 MET C N 1
ATOM 1910 C CA . MET A 1 512 ? 81.292 106.832 102.139 1.00 90.75 312 MET C CA 1
ATOM 1911 C C . MET A 1 512 ? 82.712 107.302 102.431 1.00 90.75 312 MET C C 1
ATOM 1912 O O . MET A 1 512 ? 82.926 108.489 102.700 1.00 90.75 312 MET C O 1
ATOM 1917 N N . LEU A 1 513 ? 83.686 106.389 102.397 1.00 78.69 313 LEU C N 1
ATOM 1918 C CA . LEU A 1 513 ? 85.079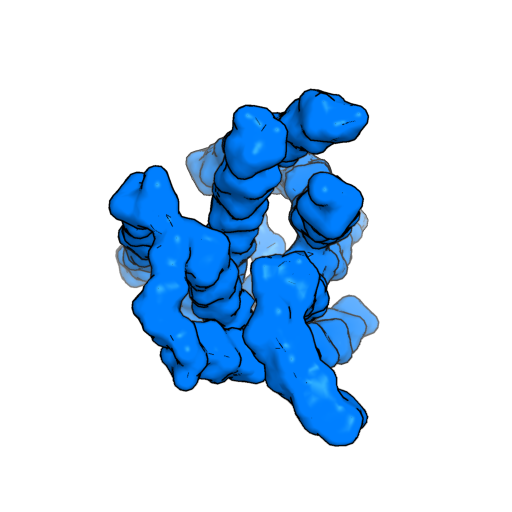 106.775 102.600 1.00 78.69 313 LEU C CA 1
ATOM 1919 C C . LEU A 1 513 ? 85.605 107.627 101.454 1.00 78.69 313 LEU C C 1
ATOM 1920 O O . LEU A 1 513 ? 86.427 108.521 101.679 1.00 78.69 313 LEU C O 1
ATOM 1925 N N . VAL A 1 514 ? 85.151 107.364 100.227 1.00 74.81 314 VAL C N 1
ATOM 1926 C CA . VAL A 1 514 ? 85.623 108.125 99.075 1.00 74.81 314 VAL C CA 1
ATOM 1927 C C . VAL A 1 514 ? 85.283 109.601 99.233 1.00 74.81 314 VAL C C 1
ATOM 1928 O O . VAL A 1 514 ? 86.068 110.478 98.854 1.00 74.81 314 VAL C O 1
ATOM 1932 N N . LEU A 1 515 ? 84.111 109.901 99.796 1.00 79.45 315 LEU C N 1
ATOM 1933 C CA . LEU A 1 515 ? 83.744 111.292 100.041 1.00 79.45 315 LEU C CA 1
ATOM 1934 C C . LEU A 1 515 ? 84.705 111.950 101.022 1.00 79.45 315 LEU C C 1
ATOM 1935 O O . LEU A 1 515 ? 85.048 113.128 100.871 1.00 79.45 315 LEU C O 1
ATOM 1940 N N . SER A 1 516 ? 85.144 111.208 102.040 1.00 71.23 316 SER C N 1
ATOM 1941 C CA . SER A 1 516 ? 86.090 111.764 103.001 1.00 71.23 316 SER C CA 1
ATOM 1942 C C . SER A 1 516 ? 87.458 111.987 102.370 1.00 71.23 316 SER C C 1
ATOM 1943 O O . SER A 1 516 ? 88.167 112.932 102.733 1.00 71.23 316 SER C O 1
ATOM 1946 N N . SER A 1 517 ? 87.849 111.129 101.428 1.00 68.24 317 SER C N 1
ATOM 1947 C CA . SER A 1 517 ? 89.149 111.265 100.782 1.00 68.24 317 SER C CA 1
ATOM 1948 C C . SER A 1 517 ? 89.180 112.380 99.748 1.00 68.24 317 SER C C 1
ATOM 1949 O O . SER A 1 517 ? 90.241 112.635 99.170 1.00 68.24 317 SER C O 1
ATOM 1952 N N . PHE A 1 518 ? 88.052 113.039 99.498 1.00 75.20 318 PHE C N 1
ATOM 1953 C CA . PHE A 1 518 ? 87.966 114.119 98.524 1.00 75.20 318 PHE C CA 1
ATOM 1954 C C . PHE A 1 518 ? 88.662 115.394 98.984 1.00 75.20 318 PHE C C 1
ATOM 1955 O O . PHE A 1 518 ? 88.816 116.319 98.178 1.00 75.20 318 PHE C O 1
ATOM 1963 N N . ASN A 1 519 ? 89.084 115.472 100.249 1.00 70.57 319 ASN C N 1
ATOM 1964 C CA . ASN A 1 519 ? 89.688 116.704 100.750 1.00 70.57 319 ASN C CA 1
ATOM 1965 C C . ASN A 1 519 ? 91.041 116.967 100.102 1.00 70.57 319 ASN C C 1
ATOM 1966 O O . ASN A 1 519 ? 91.541 118.097 100.131 1.00 70.57 319 ASN C O 1
ATOM 1971 N N . SER A 1 520 ? 91.656 115.935 99.519 1.00 70.12 320 SER C N 1
ATOM 1972 C CA . SER A 1 520 ? 92.938 116.119 98.849 1.00 70.12 320 SER C CA 1
ATOM 1973 C C . SER A 1 520 ? 92.838 117.045 97.646 1.00 70.12 320 SER C C 1
ATOM 1974 O O . SER A 1 520 ? 93.844 117.647 97.259 1.00 70.12 320 SER C O 1
ATOM 1977 N N . CYS A 1 521 ? 91.659 117.163 97.038 1.00 75.85 321 CYS C N 1
ATOM 1978 C CA . CYS A 1 521 ? 91.496 118.024 95.874 1.00 75.85 321 CYS C CA 1
ATOM 1979 C C . CYS A 1 521 ? 90.734 119.305 96.180 1.00 75.85 321 CYS C C 1
ATOM 1980 O O . CYS A 1 521 ? 90.797 120.254 95.391 1.00 75.85 321 CYS C O 1
ATOM 1983 N N . LEU A 1 522 ? 90.012 119.357 97.298 1.00 76.45 322 LEU C N 1
ATOM 1984 C CA . LEU A 1 522 ? 89.417 120.608 97.746 1.00 76.45 322 LEU C CA 1
ATOM 1985 C C . LEU A 1 522 ? 90.397 121.476 98.522 1.00 76.45 322 LEU C C 1
ATOM 1986 O O . LEU A 1 522 ? 90.161 122.679 98.665 1.00 76.45 322 LEU C O 1
ATOM 1991 N N . ASP A 1 523 ? 91.473 120.892 99.042 1.00 75.48 323 ASP C N 1
ATOM 1992 C CA . ASP A 1 523 ? 92.528 121.696 99.651 1.00 75.48 323 ASP C CA 1
ATOM 1993 C C . ASP A 1 523 ? 93.260 122.597 98.658 1.00 75.48 323 ASP C C 1
ATOM 1994 O O . ASP A 1 523 ? 93.547 123.751 99.021 1.00 75.48 323 ASP C O 1
ATOM 1999 N N . PRO A 1 524 ? 93.620 122.156 97.444 1.00 71.06 324 PRO C N 1
ATOM 2000 C CA . PRO A 1 524 ? 94.315 123.070 96.521 1.00 71.06 324 PRO C CA 1
ATOM 2001 C C . PRO A 1 524 ? 93.571 124.363 96.235 1.00 71.06 324 PRO C C 1
ATOM 2002 O O . PRO A 1 524 ? 94.214 125.416 96.139 1.00 71.06 324 PRO C O 1
ATOM 2006 N N . VAL A 1 525 ? 92.244 124.332 96.099 1.00 73.72 325 VAL C N 1
ATO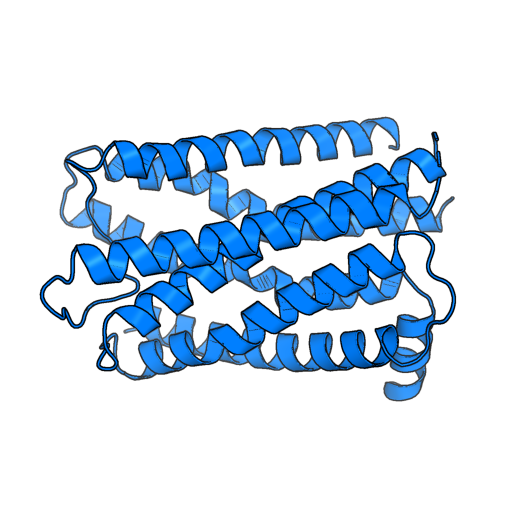M 2007 C CA . VAL A 1 525 ? 91.516 125.580 95.893 1.00 73.72 325 VAL C CA 1
ATOM 2008 C C . VAL A 1 525 ? 91.563 126.429 97.157 1.00 73.72 325 VAL C C 1
ATOM 2009 O O . VAL A 1 525 ? 91.480 127.662 97.098 1.00 73.72 325 VAL C O 1
ATOM 2013 N N . MET A 1 526 ? 91.703 125.788 98.319 1.00 69.56 326 MET C N 1
ATOM 2014 C CA . MET A 1 526 ? 91.843 126.537 99.562 1.00 69.56 326 MET C CA 1
ATOM 2015 C C . MET A 1 526 ? 93.183 127.260 99.632 1.00 69.56 326 MET C C 1
ATOM 2016 O O . MET A 1 526 ? 93.258 128.366 100.179 1.00 69.56 326 MET C O 1
ATOM 2021 N N . TYR A 1 527 ? 94.247 126.660 99.086 1.00 66.67 327 TYR C N 1
ATOM 2022 C CA . TYR A 1 527 ? 95.531 127.352 99.026 1.00 66.67 327 TYR C CA 1
ATOM 2023 C C . TYR A 1 527 ? 95.434 128.624 98.197 1.00 66.67 327 TYR C C 1
ATOM 2024 O O . TYR A 1 527 ? 96.119 129.612 98.487 1.00 66.67 327 TYR C O 1
ATOM 2033 N N . PHE A 1 528 ? 94.591 128.612 97.163 1.00 77.18 328 PHE C N 1
ATOM 2034 C CA . PHE A 1 528 ? 94.504 129.739 96.241 1.00 77.18 328 PHE C CA 1
ATOM 2035 C C . PHE A 1 528 ? 94.010 130.998 96.941 1.00 77.18 328 PHE C C 1
ATOM 2036 O O . PHE A 1 528 ? 94.484 132.104 96.653 1.00 77.18 328 PHE C O 1
ATOM 2044 N N . LEU A 1 529 ? 93.056 130.855 97.857 1.00 80.54 329 LEU C N 1
ATOM 2045 C CA . LEU A 1 529 ? 92.449 132.003 98.516 1.00 80.54 329 LEU C CA 1
ATOM 2046 C C . LEU A 1 529 ? 93.155 132.408 99.804 1.00 80.54 329 LEU C C 1
ATOM 2047 O O . LEU A 1 529 ? 92.794 133.435 100.388 1.00 80.54 329 LEU C O 1
ATOM 2052 N N . MET A 1 530 ? 94.141 131.639 100.264 1.00 82.73 330 MET C N 1
ATOM 2053 C CA . MET A 1 530 ? 94.851 131.983 101.490 1.00 82.73 330 MET C CA 1
ATOM 2054 C C . MET A 1 530 ? 96.134 132.764 101.249 1.00 82.73 330 MET C C 1
ATOM 2055 O O . MET A 1 530 ? 96.644 133.387 102.187 1.00 82.73 330 MET C O 1
ATOM 2060 N N . SER A 1 531 ? 96.669 132.751 100.030 1.00 84.54 331 SER C N 1
ATOM 2061 C CA . SER A 1 531 ? 97.925 133.432 99.757 1.00 84.54 331 SER C CA 1
ATOM 2062 C C . SER A 1 531 ? 97.967 133.865 98.300 1.00 84.54 331 SER C C 1
ATOM 2063 O O . SER A 1 531 ? 97.334 133.254 97.436 1.00 84.54 331 SER C O 1
ATOM 2066 N N . SER A 1 532 ? 98.728 134.928 98.040 1.00 85.03 332 SER C N 1
ATOM 2067 C CA . SER A 1 532 ? 98.902 135.423 96.681 1.00 85.03 332 SER C CA 1
ATOM 2068 C C . SER A 1 532 ? 99.988 134.677 95.918 1.00 85.03 332 SER C C 1
ATOM 2069 O O . SER A 1 532 ? 99.954 134.659 94.683 1.00 85.03 332 SER C O 1
ATOM 2072 N N . ASN A 1 533 ? 100.950 134.073 96.620 1.00 84.87 333 ASN C N 1
ATOM 2073 C CA . ASN A 1 533 ? 102.006 133.331 95.939 1.00 84.87 333 ASN C CA 1
ATOM 2074 C C . ASN A 1 533 ? 101.440 132.138 95.180 1.00 84.87 333 ASN C C 1
ATOM 2075 O O . ASN A 1 533 ? 101.873 131.845 94.060 1.00 84.87 333 ASN C O 1
ATOM 2080 N N . ILE A 1 534 ? 100.477 131.433 95.777 1.00 82.52 334 ILE C N 1
ATOM 2081 C CA . ILE A 1 534 ? 99.752 130.401 95.040 1.00 82.52 334 ILE C CA 1
ATOM 2082 C C . ILE A 1 534 ? 99.026 131.020 93.854 1.00 82.52 334 ILE C C 1
ATOM 2083 O O . ILE A 1 534 ? 99.014 130.461 92.751 1.00 82.52 334 ILE C O 1
ATOM 2088 N N . ARG A 1 535 ? 98.405 132.182 94.067 1.00 86.58 335 ARG C N 1
ATOM 2089 C CA . ARG A 1 535 ? 97.687 132.856 92.991 1.00 86.58 335 ARG C CA 1
ATOM 2090 C C . ARG A 1 535 ? 98.627 133.260 91.862 1.00 86.58 335 ARG C C 1
ATOM 2091 O O . ARG A 1 535 ? 98.304 133.078 90.682 1.00 86.58 335 ARG C O 1
ATOM 2099 N N . LYS A 1 536 ? 99.795 133.809 92.203 1.00 91.09 336 LYS C N 1
ATOM 2100 C CA . LYS A 1 536 ? 100.703 134.312 91.177 1.00 91.09 336 LYS C CA 1
ATOM 2101 C C . LYS A 1 536 ? 101.269 133.183 90.324 1.00 91.09 336 LYS C C 1
ATOM 2102 O O . LYS A 1 536 ? 101.277 133.275 89.091 1.00 91.09 336 LYS C O 1
ATOM 2108 N N . ILE A 1 537 ? 101.751 132.113 90.960 1.00 92.71 337 ILE C N 1
ATOM 2109 C CA . ILE A 1 537 ? 102.310 130.994 90.207 1.00 92.71 337 ILE C CA 1
ATOM 2110 C C . ILE A 1 537 ? 101.232 130.316 89.374 1.00 92.71 337 ILE C C 1
ATOM 2111 O O . ILE A 1 537 ? 101.463 129.949 88.216 1.00 92.71 337 ILE C O 1
ATOM 2116 N N . MET A 1 538 ? 100.040 130.135 89.946 1.00 100.27 338 MET C N 1
ATOM 2117 C CA . MET A 1 538 ? 98.939 129.561 89.182 1.00 100.27 338 MET C CA 1
ATOM 2118 C C . MET A 1 538 ? 98.562 130.458 88.011 1.00 100.27 338 MET C C 1
ATOM 2119 O O . MET A 1 538 ? 98.287 129.969 86.909 1.00 100.27 338 MET C O 1
ATOM 2124 N N . CYS A 1 539 ? 98.544 131.775 88.231 1.00 106.11 339 CYS C N 1
ATOM 2125 C CA . CYS A 1 539 ? 98.277 132.705 87.138 1.00 106.11 339 CYS C CA 1
ATOM 2126 C C . CYS A 1 539 ? 99.343 132.602 86.056 1.00 106.11 339 CYS C C 1
ATOM 2127 O O . CYS A 1 539 ? 99.031 132.632 84.861 1.00 106.11 339 CYS C O 1
ATOM 2130 N N . GLN A 1 540 ? 100.610 132.481 86.458 1.00 103.73 340 GLN C N 1
ATOM 2131 C CA . GLN A 1 540 ? 101.685 132.319 85.485 1.00 103.73 340 GLN C CA 1
ATOM 2132 C C . GLN A 1 540 ? 101.516 131.033 84.685 1.00 103.73 340 GLN C C 1
ATOM 2133 O O . GLN A 1 540 ? 101.739 131.014 83.469 1.00 103.73 340 GLN C O 1
ATOM 2139 N N . LEU A 1 541 ? 101.125 129.947 85.353 1.00 106.85 341 LEU C N 1
ATOM 2140 C CA . LEU A 1 541 ? 100.977 128.669 84.666 1.00 106.85 341 LEU C CA 1
ATOM 2141 C C . LEU A 1 541 ? 99.794 128.684 83.705 1.00 106.85 341 LEU C C 1
ATOM 2142 O O . LEU A 1 541 ? 99.898 128.187 82.578 1.00 106.85 341 LEU C O 1
ATOM 2147 N N . LEU A 1 542 ? 98.658 129.243 84.131 1.00 109.63 342 LEU C N 1
ATOM 2148 C CA . LEU A 1 542 ? 97.476 129.242 83.274 1.00 109.63 342 LEU C CA 1
ATOM 2149 C C . LEU A 1 542 ? 97.625 130.224 82.117 1.00 109.63 342 LEU C C 1
ATOM 2150 O O . LEU A 1 542 ? 97.145 129.963 81.008 1.00 109.63 342 LEU C O 1
ATOM 2155 N N . PHE A 1 543 ? 98.283 131.354 82.353 1.00 113.43 343 PHE C N 1
ATOM 2156 C CA . PHE A 1 543 ? 98.421 132.388 81.334 1.00 113.43 343 PHE C CA 1
ATOM 2157 C C . PHE A 1 543 ? 99.649 132.148 80.463 1.00 113.43 343 PHE C C 1
ATOM 2158 O O . PHE A 1 543 ? 100.765 132.023 80.966 1.00 113.43 343 PHE C O 1
#

Solvent-accessible surface area: 15433 Å² total; per-residue (Å²): 188,140,48,16,78,70,2,27,86,40,0,43,85,14,39,96,74,0,47,84,14,0,80,63,5,30,166,2,4,117,53,71,27,200,188,65,89,9,40,38,23,9,2,25,15,2,0,72,1,0,28,45,7,0,125,11,2,52,81,15,28,79,10,8,99,60,134,73,126,3,104,85,36,51,70,64,21,62,29,10,27,20,37,26,92,28,4,10,56,7,4,4,68,0,4,11,64,0,18,92,40,32,56,105,112,29,99,153,45,123,130,9,62,121,45,6,73,96,21,66,134,134,20,104,38,32,45,102,65,73,28,93,73,10,119,148,136,54,58,162,118,41,87,103,13,51,102,52,134,93,30,106,149,25,138,56,84,6,90,137,47,119,95,56,5,66,112,6,75,88,49,33,95,108,12,57,96,28,61,118,121,46,87,167,80,94,16,50,160,6,18,101,31,5,36,55,1,0,56,73,0,1,24,46,7,1,50,38,20,99,85,31,27,67,10,6,84,88,140,32,69,106,170,113,82,100,68,3,43,102,38,20,18,70,27,17,33,78,1,2,82,8,0,24,34,1,32,73,0,0,70,35,25,21,66,50,17,94,133,59,83,53,133,121,123,202

Secondary structure (DSSP, 8-state):
-HHHHHHHHHHHHHHHHHHHHHHHHHHHHHHH-S---SHHHHHHHHHHHHHHHHHHHHHHHHHHHTTS---S-SHHHHHHHHHHHHHHHHHHHHHHHHHHHHHHTT---HHHHHHHHHHHHHHHHHHHHHHHHHHHH-----S--S-----SS-HHHHHHHHHHHHHHHHHHHHHHHHHHHH--HHHHHHHHHHHHHIIIIIHHHHHHHHHHHHHHTS---HHHHHHHHHHHHHHHHHHTTHHHHHHHHHHHH-HHHHHHHHHHH-

Sequence (266 aa):
KLLSTVLTTSYSVIFIVGLVGNIIALYVFLGIHRKRNSIQIYLLNVAIADLLLIFCLPFRIMYHINQNKWTLGVILCKVVGTLFYMNMYISIILLGFISLDRYIKINTTKQSIYVCCIVWMLALGGFLTMIILTLKKGGHNSTMCFHYRDKHNAKGEAIFNFILVVMFWLIFLLIILSYIKIGYATTARNSFIVLIIFTICFVPYHAFRFIYISSQLNVSSCYWKEIVHKTNEIMLVLSSFNSCLDPVMYFLMSSNIRKIMCQLLF

Nearest PDB structures (foldseek):
  8iyx-assembly1_C  TM=1.004E+00  e=4.108E-36  Homo sapiens
  8wrb-assembly1_R  TM=9.386E-01  e=3.344E-28  Homo sapiens
  6rz9-assembly1_A  TM=7.792E-01  e=5.825E-10  Homo sapiens
  6rz8-assembly1_A  TM=7.955E-01  e=1.418E-09  Homo sapiens
  6rz7-assembly1_A  TM=7.811E-01  e=4.163E-09  Homo sapiens